Protein AF-A0A6D2LDD9-F1 (afdb_monomer)

Solvent-accessible surface area (backbone atoms only — not comparable to full-atom values): 12224 Å² total; per-residue (Å²): 115,65,72,62,52,54,52,50,53,52,53,51,50,56,52,51,52,54,51,51,55,50,50,56,50,50,53,52,51,51,52,50,51,52,52,51,50,53,50,51,54,50,52,53,52,51,53,54,54,49,54,52,50,51,52,52,55,51,51,53,55,49,50,59,50,48,53,53,50,52,52,51,49,54,53,50,53,56,51,52,57,58,50,63,74,59,73,76,78,76,77,75,77,76,81,71,96,65,98,80,73,78,82,84,78,79,73,84,64,68,61,64,58,51,55,48,54,54,53,55,49,60,51,53,55,50,58,56,54,58,68,62,65,75,73,70,76,77,80,77,76,67,88,79,67,68,82,78,80,77,90,75,81,80,76,91,76,72,93,87,69,80,78,79,78,77,76,80,78,72,83,79,80,75,79,81,79,77,81,78,82,81,81,82,78,83,83,76,131

Foldseek 3Di:
DVVVVVVVVVVVVVVVVVVVVVVVVVVVVVVVVVVVVVVVVVVVVVVVVVVVVVVVVVVVVVVVVVVVVVVVVVVVVVVVVVVVVVPDPDPPPPDDPDPDDDDDDDDPDCVVVVVVVVVVVVVVVVVVVVVVVVPPPPPPDDPPPDPPPDPDDDDDDDPPDDDPDDPPDDPDPDPPDDDDDDDDDPPDD

Sequence (189 aa):
MERRIDFIHESLGNKSEVLFKQVIKLDEDIKKLREDHDRSLTLVKLDVASKYQELLNKSMRIEDTSYGNSKHLGSIYNRLQALEGSSHANYKRERSPTPNHPPFIAMPSQEEALLKSMKDNEEEEREYEEQLNDEDEEQSIDINASPKQSMDTPSPRDPRFSPRSQASTLPRLEAMQRPSPPTEEEDTW

Secondary structure (DSSP, 8-state):
-HHHHHHHHHHHHHHHHHHHHHHHHHHHHHHHHHHHHHHHHHHHHHHHHHHHHHHHHHHHHHHHHHHHHHHHHHHHHHH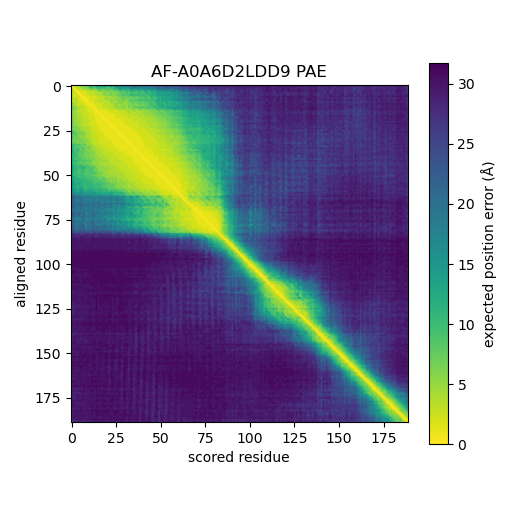HHHHHTTTT----------S-PPP--PPPPTHHHHHHHHHHHHHHHHHHHHHHSSS-------TT--------PPP---TT-----------------PPPPPPP-----

pLDDT: mean 72.32, std 20.04, range [38.97, 98.75]

Radius of gyration: 41.2 Å; Cα contacts (8 Å, |Δi|>4): 0; chains: 1; bounding box: 95×71×117 Å

Structure (mmCIF, N/CA/C/O backbone):
data_AF-A0A6D2LDD9-F1
#
_entry.id   AF-A0A6D2LDD9-F1
#
loop_
_atom_site.group_PDB
_atom_site.id
_atom_site.type_symbol
_atom_site.label_atom_id
_atom_site.label_alt_id
_atom_site.label_comp_id
_atom_site.label_asym_id
_atom_site.label_entity_id
_atom_site.label_seq_id
_atom_site.pdbx_PDB_ins_code
_atom_site.Cartn_x
_atom_site.Cartn_y
_atom_site.Cartn_z
_atom_site.occupancy
_atom_site.B_iso_or_equiv
_atom_site.auth_seq_id
_atom_site.auth_comp_id
_atom_site.auth_asym_id
_atom_site.auth_atom_id
_atom_site.pdbx_PDB_model_num
ATOM 1 N N . MET A 1 1 ? -28.374 -12.239 57.317 1.00 68.12 1 MET A N 1
ATOM 2 C CA . MET A 1 1 ? -28.396 -13.023 56.063 1.00 68.12 1 MET A CA 1
ATOM 3 C C . MET A 1 1 ? -28.488 -12.086 54.863 1.00 68.12 1 MET A C 1
ATOM 5 O O . MET A 1 1 ? -27.661 -12.213 53.975 1.00 68.12 1 MET A O 1
ATOM 9 N N . GLU A 1 2 ? -29.366 -11.080 54.921 1.00 74.38 2 GLU A N 1
ATOM 10 C CA . GLU A 1 2 ? -29.538 -10.009 53.916 1.00 74.38 2 GLU A CA 1
ATOM 11 C C . GLU A 1 2 ? -28.230 -9.325 53.482 1.00 74.38 2 GLU A C 1
ATOM 13 O O . GLU A 1 2 ? -27.893 -9.380 52.309 1.00 74.38 2 GLU A O 1
ATOM 18 N N . ARG A 1 3 ? -27.382 -8.855 54.411 1.00 84.50 3 ARG A N 1
ATOM 19 C CA . ARG A 1 3 ? -26.103 -8.192 54.050 1.00 84.50 3 ARG A CA 1
ATOM 20 C C . ARG A 1 3 ? -25.143 -9.031 53.192 1.00 84.50 3 ARG A C 1
ATOM 22 O O . ARG A 1 3 ? -24.298 -8.481 52.497 1.00 84.50 3 ARG A O 1
ATOM 29 N N . ARG A 1 4 ? -25.213 -10.370 53.275 1.00 88.06 4 ARG A N 1
ATOM 30 C CA . ARG A 1 4 ? -24.398 -11.254 52.416 1.00 88.06 4 ARG A CA 1
ATOM 31 C C . ARG A 1 4 ? -24.966 -11.325 51.001 1.00 88.06 4 ARG A C 1
ATOM 33 O O . ARG A 1 4 ? -24.193 -11.500 50.071 1.00 88.06 4 ARG A O 1
ATOM 40 N N . ILE A 1 5 ? -26.283 -11.212 50.855 1.00 85.94 5 ILE A N 1
ATOM 41 C CA . ILE A 1 5 ? -26.977 -11.219 49.566 1.00 85.94 5 ILE A CA 1
ATOM 42 C C . ILE A 1 5 ? -26.684 -9.903 48.836 1.00 85.94 5 ILE A C 1
ATOM 44 O O . ILE A 1 5 ? -26.230 -9.946 47.695 1.00 85.94 5 ILE A O 1
ATOM 48 N N . ASP A 1 6 ? -26.793 -8.764 49.524 1.00 87.25 6 ASP A N 1
ATOM 49 C CA . ASP A 1 6 ? -26.493 -7.440 48.956 1.00 87.25 6 ASP A CA 1
ATOM 50 C C . ASP A 1 6 ? -25.054 -7.355 48.419 1.00 87.25 6 ASP A C 1
ATOM 52 O O . ASP A 1 6 ? -24.831 -6.969 47.272 1.00 87.25 6 ASP A O 1
ATOM 56 N N . PHE A 1 7 ? -24.079 -7.831 49.203 1.00 89.25 7 PHE A N 1
ATOM 57 C CA . PHE A 1 7 ? -22.670 -7.881 48.796 1.00 89.25 7 PHE A CA 1
ATOM 58 C C . PHE A 1 7 ? -22.433 -8.741 47.542 1.00 89.25 7 PHE A C 1
ATOM 60 O O . PHE A 1 7 ? -21.605 -8.406 46.694 1.00 89.25 7 PHE A O 1
ATOM 67 N N . ILE A 1 8 ? -23.145 -9.864 47.408 1.00 89.94 8 ILE A N 1
ATOM 68 C CA . ILE A 1 8 ? -23.021 -10.744 46.239 1.00 89.94 8 ILE A CA 1
ATOM 69 C C . ILE A 1 8 ? -23.596 -10.063 44.995 1.00 89.94 8 ILE A C 1
ATOM 71 O O . ILE A 1 8 ? -22.953 -10.099 43.945 1.00 89.94 8 ILE A O 1
ATOM 75 N N . HIS A 1 9 ? -24.762 -9.423 45.1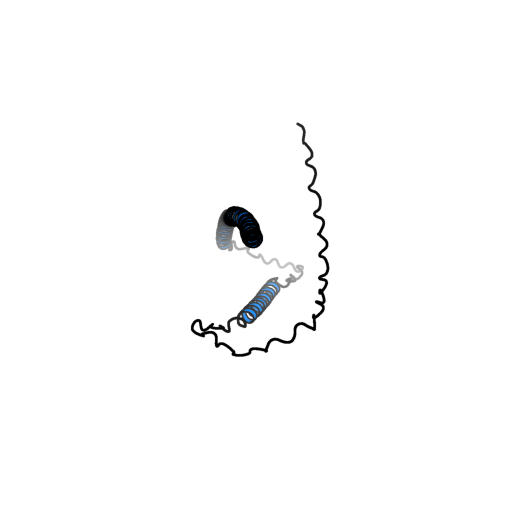04 1.00 86.81 9 HIS A N 1
ATOM 76 C CA . HIS A 1 9 ? -25.373 -8.701 43.987 1.00 86.81 9 HIS A CA 1
ATOM 77 C C . HIS A 1 9 ? -24.504 -7.536 43.513 1.00 86.81 9 HIS A C 1
ATOM 79 O O . HIS A 1 9 ? -24.265 -7.410 42.314 1.00 86.81 9 HIS A O 1
ATOM 85 N N . GLU A 1 10 ? -23.970 -6.741 44.439 1.00 90.31 10 GLU A N 1
ATOM 86 C CA . GLU A 1 10 ? -23.062 -5.639 44.116 1.00 90.31 10 GLU A CA 1
ATOM 87 C C . GLU A 1 10 ? -21.762 -6.146 43.473 1.00 90.31 10 GLU A C 1
ATOM 89 O O . GLU A 1 10 ? -21.340 -5.651 42.428 1.00 90.31 10 GLU A O 1
ATOM 94 N N . SER A 1 11 ? -21.147 -7.195 44.034 1.00 91.38 11 SER A N 1
ATOM 95 C CA . SER A 1 11 ? -19.921 -7.782 43.478 1.00 91.38 11 SER A CA 1
ATOM 96 C C . SER A 1 11 ? -20.125 -8.347 42.068 1.00 91.38 11 SER A C 1
ATOM 98 O O . SER A 1 11 ? -19.261 -8.177 41.204 1.00 91.38 11 SER A O 1
ATOM 100 N N . LEU A 1 12 ? -21.257 -9.013 41.819 1.00 91.94 12 LEU A N 1
ATOM 101 C CA . LEU A 1 12 ? -21.618 -9.515 40.492 1.00 91.94 12 LEU A CA 1
ATOM 102 C C . LEU A 1 12 ? -21.880 -8.369 39.511 1.00 91.94 12 LEU A C 1
ATOM 104 O O . LEU A 1 12 ? -21.369 -8.419 38.393 1.00 91.94 12 LEU A O 1
ATOM 108 N N . GLY A 1 13 ? -22.596 -7.326 39.942 1.00 91.69 13 GLY A N 1
ATOM 109 C CA . GLY A 1 13 ? -22.821 -6.111 39.159 1.00 91.69 13 GLY A CA 1
ATOM 110 C C . GLY A 1 13 ? -21.506 -5.470 38.717 1.00 91.69 13 GLY A C 1
ATOM 111 O O . GLY A 1 13 ? -21.267 -5.316 37.520 1.00 91.69 13 GLY A O 1
ATOM 112 N N . ASN A 1 14 ? -20.591 -5.233 39.656 1.00 93.62 14 ASN A N 1
ATOM 113 C CA . ASN A 1 14 ? -19.289 -4.623 39.376 1.00 93.62 14 ASN A CA 1
ATOM 114 C C . ASN A 1 14 ? -18.449 -5.451 38.390 1.00 93.62 14 ASN A C 1
ATOM 116 O O . ASN A 1 14 ? -17.854 -4.907 37.459 1.00 93.62 14 ASN A O 1
ATOM 120 N N . LYS A 1 15 ? -18.419 -6.782 38.544 1.00 94.94 15 LYS A N 1
ATOM 121 C CA . LYS A 1 15 ? -17.725 -7.671 37.594 1.00 94.94 15 LYS A CA 1
ATOM 122 C C . LYS A 1 15 ? -18.371 -7.638 36.210 1.00 94.94 15 LYS A C 1
ATOM 124 O O . LYS A 1 15 ? -17.654 -7.606 35.213 1.00 94.94 15 LYS A O 1
ATOM 129 N N . SER A 1 16 ? -19.702 -7.631 36.147 1.00 95.25 16 SER A N 1
ATOM 130 C CA . SER A 1 16 ? -20.434 -7.572 34.879 1.00 95.25 16 SER A CA 1
ATOM 131 C C . SER A 1 16 ? -20.172 -6.266 34.123 1.00 95.25 16 SER A C 1
ATOM 133 O O . SER A 1 16 ? -19.974 -6.299 32.911 1.00 95.25 16 SER A O 1
ATOM 135 N N . GLU A 1 17 ? -20.051 -5.138 34.827 1.00 96.00 17 GLU A N 1
ATOM 136 C CA . GLU A 1 17 ? -19.742 -3.845 34.214 1.00 96.00 17 GLU A CA 1
ATOM 137 C C . GLU A 1 17 ? -18.316 -3.796 33.646 1.00 96.00 17 GLU A C 1
ATOM 139 O O . GLU A 1 17 ? -18.102 -3.295 32.540 1.00 96.00 17 GLU A O 1
ATOM 144 N N . VAL A 1 18 ? -17.337 -4.355 34.367 1.00 97.56 18 VAL A N 1
ATOM 145 C CA . VAL A 1 18 ? -15.953 -4.465 33.877 1.00 97.56 18 VAL A CA 1
ATOM 146 C C . VAL A 1 18 ? -15.894 -5.307 32.603 1.00 97.56 18 VAL A C 1
ATOM 148 O O . VAL A 1 18 ? -15.282 -4.886 31.622 1.00 97.56 18 VAL A O 1
ATOM 151 N N . LEU A 1 19 ? -16.567 -6.463 32.593 1.00 97.44 19 LEU A N 1
ATOM 152 C CA . LEU A 1 19 ? -16.628 -7.326 31.413 1.00 97.44 19 LEU A CA 1
ATOM 153 C C . LEU A 1 19 ? -17.304 -6.620 30.235 1.00 97.44 19 LEU A C 1
ATOM 155 O O . LEU A 1 19 ? -16.794 -6.680 29.121 1.00 97.44 19 LEU A O 1
ATOM 159 N N . PHE A 1 20 ? -18.402 -5.902 30.474 1.00 97.81 20 PHE A N 1
ATOM 160 C CA . PHE A 1 20 ? -19.113 -5.177 29.424 1.00 97.81 20 PHE A CA 1
ATOM 161 C C . PHE A 1 20 ? -18.240 -4.097 28.770 1.00 97.81 20 PHE A C 1
ATOM 163 O O . PHE A 1 20 ? -18.149 -4.028 27.545 1.00 97.81 20 PHE A O 1
ATOM 170 N N . LYS A 1 21 ? -17.516 -3.307 29.573 1.00 97.81 21 LYS A N 1
ATOM 171 C CA . LYS A 1 21 ? -16.553 -2.315 29.062 1.00 97.81 21 LYS A CA 1
ATOM 172 C C . LYS A 1 21 ? -15.435 -2.968 28.254 1.00 97.81 21 LYS A C 1
ATOM 174 O O . LYS A 1 21 ? -15.021 -2.432 27.229 1.00 97.81 21 LYS A O 1
ATOM 179 N N . GLN A 1 22 ? -14.952 -4.123 28.704 1.00 98.38 22 GLN A N 1
ATOM 180 C CA . GLN A 1 22 ? -13.906 -4.851 27.997 1.00 98.38 22 GLN A CA 1
ATOM 181 C C . GLN A 1 22 ? -14.392 -5.400 26.652 1.00 98.38 22 GLN A C 1
ATOM 183 O O . GLN A 1 22 ? -13.652 -5.320 25.677 1.00 98.38 22 GLN A O 1
ATOM 188 N N . VAL A 1 23 ? -15.633 -5.886 26.575 1.00 98.50 23 VAL A N 1
ATOM 189 C CA . VAL A 1 23 ? -16.251 -6.335 25.317 1.00 98.50 23 VAL A CA 1
ATOM 190 C C . VAL A 1 23 ? -16.385 -5.179 24.327 1.00 98.50 23 VAL A C 1
ATOM 192 O O . VAL A 1 23 ? -15.949 -5.321 23.191 1.00 98.50 23 VAL A O 1
ATOM 195 N N . ILE A 1 24 ? -16.886 -4.016 24.761 1.00 98.44 24 ILE A N 1
ATOM 196 C CA . ILE A 1 24 ? -16.997 -2.833 23.886 1.00 98.44 24 ILE A CA 1
ATOM 197 C C . ILE A 1 24 ? -15.632 -2.447 23.312 1.00 98.44 24 ILE A C 1
ATOM 199 O O . ILE A 1 24 ? -15.501 -2.207 22.113 1.00 98.44 24 ILE A O 1
ATOM 203 N N . LYS A 1 25 ? -14.600 -2.423 24.160 1.00 98.50 25 LYS A N 1
ATOM 204 C CA . LYS A 1 25 ? -13.246 -2.095 23.718 1.00 98.50 25 LYS A CA 1
ATOM 205 C C . LYS A 1 25 ? -12.719 -3.104 22.694 1.00 98.50 25 LYS A C 1
ATOM 207 O O . LYS A 1 25 ? -12.117 -2.704 21.705 1.00 98.50 25 LYS A O 1
ATOM 212 N N . LEU A 1 26 ? -12.939 -4.400 22.922 1.00 98.69 26 LEU A N 1
ATOM 213 C CA . LEU A 1 26 ? -12.521 -5.439 21.979 1.00 98.69 26 LEU A CA 1
ATOM 214 C C . LEU A 1 26 ? -13.216 -5.285 20.623 1.00 98.69 26 LEU A C 1
ATOM 216 O O . LEU A 1 26 ? -12.563 -5.441 19.595 1.00 98.69 26 LEU A O 1
ATOM 220 N N . ASP A 1 27 ? -14.499 -4.930 20.608 1.00 98.62 27 ASP A N 1
ATOM 221 C CA . ASP A 1 27 ? -15.231 -4.672 19.366 1.00 98.62 27 ASP A CA 1
ATOM 222 C C . ASP A 1 27 ? -14.648 -3.475 18.597 1.00 98.62 27 ASP A C 1
ATOM 224 O O . ASP A 1 27 ? -14.454 -3.551 17.379 1.00 98.62 27 ASP A O 1
ATOM 228 N N . GLU A 1 28 ? -14.309 -2.386 19.293 1.00 98.62 28 GLU A N 1
ATOM 229 C CA . GLU A 1 28 ? -13.633 -1.226 18.696 1.00 98.62 28 GLU A CA 1
ATOM 230 C C . GLU A 1 28 ? -12.242 -1.581 18.154 1.00 98.62 28 GLU A C 1
ATOM 232 O O . GLU A 1 28 ? -11.908 -1.212 17.023 1.00 98.62 28 GLU A O 1
ATOM 237 N N . ASP A 1 29 ? -11.453 -2.339 18.917 1.00 98.62 29 ASP A N 1
ATOM 238 C CA . ASP A 1 29 ? -10.116 -2.780 18.517 1.00 98.62 29 ASP A CA 1
ATOM 239 C C . ASP A 1 29 ? -10.182 -3.696 17.278 1.00 98.62 29 ASP A C 1
ATOM 241 O O . ASP A 1 29 ? -9.415 -3.514 16.329 1.00 98.62 29 ASP A O 1
ATOM 245 N N . ILE A 1 30 ? -11.143 -4.628 17.222 1.00 98.75 30 ILE A N 1
ATOM 246 C CA . ILE A 1 30 ? -11.377 -5.501 16.058 1.00 98.75 30 ILE A CA 1
ATOM 247 C C . ILE A 1 30 ? -11.778 -4.677 14.835 1.00 98.75 30 ILE A C 1
ATOM 249 O O . ILE A 1 30 ? -11.278 -4.921 13.732 1.00 98.75 30 ILE A O 1
ATOM 253 N N . LYS A 1 31 ? -12.675 -3.702 15.008 1.00 98.62 31 LYS A N 1
ATOM 254 C CA . LYS A 1 31 ? -13.095 -2.820 13.917 1.00 98.62 31 LYS A CA 1
ATOM 255 C C . LYS A 1 31 ? -11.902 -2.047 13.358 1.00 98.62 31 LYS A C 1
ATOM 257 O O . LYS A 1 31 ? -11.694 -2.037 12.145 1.00 98.62 31 LYS A O 1
ATOM 262 N N . LYS A 1 32 ? -11.083 -1.463 14.234 1.00 98.62 32 LYS A N 1
ATOM 263 C CA . LYS A 1 32 ? -9.889 -0.713 13.839 1.00 98.62 32 LYS A CA 1
ATOM 264 C C . LYS A 1 32 ? -8.866 -1.595 13.126 1.00 98.62 32 LYS A C 1
ATOM 266 O O . LYS A 1 32 ? -8.311 -1.168 12.120 1.00 98.62 32 LYS A O 1
ATOM 271 N N . LEU A 1 33 ? -8.645 -2.818 13.609 1.00 98.69 33 LEU A N 1
ATOM 272 C CA . LEU A 1 33 ? -7.715 -3.764 12.989 1.00 98.69 33 LEU A CA 1
ATOM 273 C C . LEU A 1 33 ? -8.140 -4.132 11.562 1.00 98.69 33 LEU A C 1
ATOM 275 O O . LEU A 1 33 ? -7.299 -4.205 10.670 1.00 98.69 33 LEU A O 1
ATOM 279 N N . ARG A 1 34 ? -9.444 -4.328 11.330 1.00 98.56 34 ARG A N 1
ATOM 280 C CA . ARG A 1 34 ? -9.982 -4.589 9.985 1.00 98.56 34 ARG A CA 1
ATOM 281 C C . ARG A 1 34 ? -9.747 -3.410 9.049 1.00 98.56 34 ARG A C 1
ATOM 283 O O . ARG A 1 34 ? -9.236 -3.600 7.953 1.00 98.56 34 ARG A O 1
ATOM 290 N N . GLU A 1 35 ? -10.065 -2.197 9.498 1.00 98.38 35 GLU A N 1
ATOM 291 C CA . GLU A 1 35 ? -9.831 -0.992 8.698 1.00 98.38 35 GLU A CA 1
ATOM 292 C C . GLU A 1 35 ? -8.345 -0.784 8.380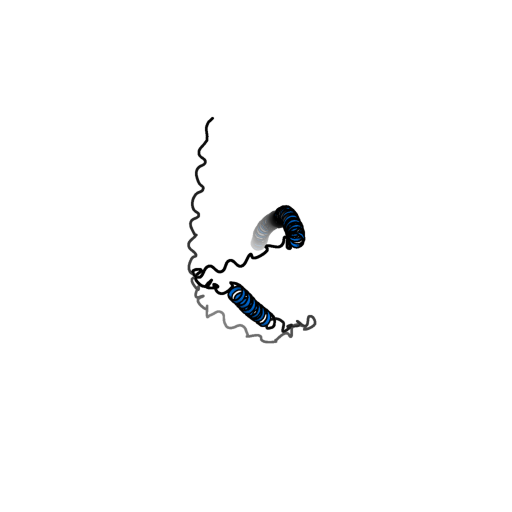 1.00 98.38 35 GLU A C 1
ATOM 294 O O . GLU A 1 35 ? -8.001 -0.398 7.265 1.00 98.38 35 GLU A O 1
ATOM 299 N N . ASP A 1 36 ? -7.460 -1.024 9.348 1.00 98.56 36 ASP A N 1
ATOM 300 C CA . ASP A 1 36 ? -6.016 -0.897 9.154 1.00 98.56 36 ASP A CA 1
ATOM 301 C C . ASP A 1 36 ? -5.484 -1.932 8.157 1.00 98.56 36 ASP A C 1
ATOM 303 O O . ASP A 1 36 ? -4.739 -1.588 7.240 1.00 98.56 36 ASP A O 1
ATOM 307 N N . HIS A 1 37 ? -5.946 -3.179 8.263 1.00 98.38 37 HIS A N 1
ATOM 308 C CA . HIS A 1 37 ? -5.628 -4.230 7.303 1.00 98.38 37 HIS A CA 1
ATOM 309 C C . HIS A 1 37 ? -6.080 -3.867 5.881 1.00 98.38 37 HIS A C 1
ATOM 311 O O . HIS A 1 37 ? -5.296 -3.988 4.940 1.00 98.38 37 HIS A O 1
ATOM 317 N N . ASP A 1 38 ? -7.304 -3.363 5.712 1.00 98.12 38 ASP A N 1
ATOM 318 C CA . ASP A 1 38 ? -7.829 -2.987 4.396 1.00 98.12 38 ASP A CA 1
ATOM 319 C C . ASP A 1 38 ? -7.073 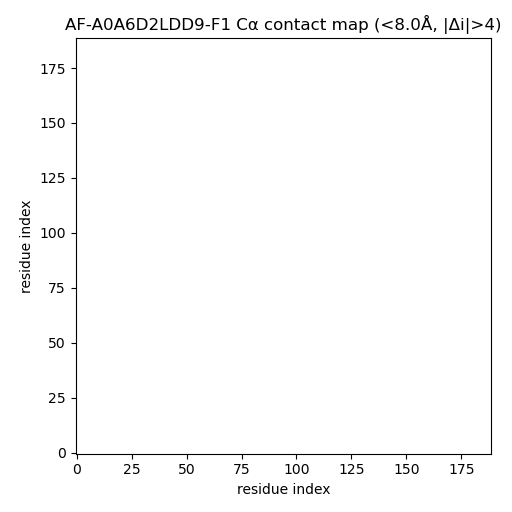-1.788 3.793 1.00 98.12 38 ASP A C 1
ATOM 321 O O . ASP A 1 38 ? -6.771 -1.768 2.591 1.00 98.12 38 ASP A O 1
ATOM 325 N N . ARG A 1 39 ? -6.699 -0.804 4.624 1.00 98.31 39 ARG A N 1
ATOM 326 C CA . ARG A 1 39 ? -5.838 0.323 4.219 1.00 98.31 39 ARG A CA 1
ATOM 327 C C . ARG A 1 39 ? -4.453 -0.162 3.801 1.00 98.31 39 ARG A C 1
ATOM 329 O O . ARG A 1 39 ? -3.985 0.200 2.723 1.00 98.31 39 ARG A O 1
ATOM 336 N N . SER A 1 40 ? -3.824 -1.000 4.622 1.00 98.25 40 SER A N 1
ATOM 337 C CA . SER A 1 40 ? -2.504 -1.575 4.356 1.00 98.25 40 SER A CA 1
ATOM 338 C C . SER A 1 40 ? -2.498 -2.370 3.048 1.00 98.25 40 SER A C 1
ATOM 340 O O . SER A 1 40 ? -1.674 -2.123 2.167 1.00 98.25 40 SER A O 1
ATOM 342 N N . LEU A 1 41 ? -3.494 -3.238 2.846 1.00 98.06 41 LEU A N 1
ATOM 343 C CA . LEU A 1 41 ? -3.642 -4.014 1.617 1.00 98.06 41 LEU A CA 1
ATOM 344 C C . LEU A 1 41 ? -3.811 -3.120 0.380 1.00 98.06 41 LEU A C 1
ATOM 346 O O . LEU A 1 41 ? -3.274 -3.424 -0.685 1.00 98.06 41 LEU A O 1
ATOM 350 N N . THR A 1 42 ? -4.544 -2.014 0.508 1.00 98.25 42 THR A N 1
ATOM 351 C CA . THR A 1 42 ? -4.719 -1.044 -0.582 1.00 98.25 42 THR A CA 1
ATOM 352 C C . THR A 1 42 ? -3.399 -0.367 -0.947 1.00 98.25 42 THR A C 1
ATOM 354 O O . THR A 1 42 ? -3.070 -0.278 -2.129 1.00 98.25 42 THR A O 1
ATOM 357 N N . LEU A 1 43 ? -2.612 0.053 0.046 1.00 98.12 43 LEU A N 1
ATOM 358 C CA . LEU A 1 43 ? -1.299 0.664 -0.182 1.00 98.12 43 LEU A CA 1
ATOM 359 C C . LEU A 1 43 ? -0.336 -0.298 -0.881 1.00 98.12 43 LEU A C 1
ATOM 361 O O . LEU A 1 43 ? 0.308 0.089 -1.852 1.00 98.12 43 LEU A O 1
ATOM 365 N N . VAL A 1 44 ? -0.289 -1.562 -0.448 1.00 98.50 44 VAL A N 1
ATOM 366 C CA . VAL A 1 44 ? 0.545 -2.588 -1.092 1.00 98.50 44 VAL A CA 1
ATOM 367 C C . VAL A 1 44 ? 0.139 -2.784 -2.552 1.00 98.50 44 VAL A C 1
ATOM 369 O O . VAL A 1 44 ? 0.996 -2.807 -3.431 1.00 98.50 44 VAL A O 1
ATOM 372 N N . LYS A 1 45 ? -1.164 -2.871 -2.846 1.00 98.19 45 LYS A N 1
ATOM 373 C CA . LYS A 1 45 ? -1.647 -2.994 -4.230 1.00 98.19 45 LYS A CA 1
ATOM 374 C C . LYS A 1 45 ? -1.221 -1.810 -5.100 1.00 98.19 45 LYS A C 1
ATOM 376 O O . LYS A 1 45 ? -0.827 -2.021 -6.244 1.00 98.19 45 LYS A O 1
ATOM 381 N N . LEU A 1 46 ? -1.288 -0.589 -4.568 1.00 98.38 46 LEU A N 1
ATOM 382 C CA . LEU A 1 46 ? -0.865 0.618 -5.282 1.00 98.38 46 LEU A CA 1
ATOM 383 C C . LEU A 1 46 ? 0.648 0.650 -5.527 1.00 98.38 46 LEU A C 1
ATOM 385 O O . LEU A 1 46 ? 1.061 0.995 -6.633 1.00 98.38 46 LEU A O 1
ATOM 389 N N . ASP A 1 47 ? 1.467 0.259 -4.54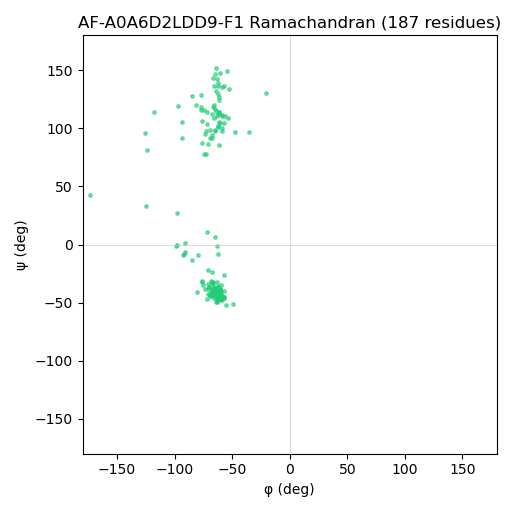7 1.00 98.31 47 ASP A N 1
ATOM 390 C CA . ASP A 1 47 ? 2.926 0.166 -4.711 1.00 98.31 47 ASP A CA 1
ATOM 391 C C . ASP A 1 47 ? 3.300 -0.848 -5.801 1.00 98.31 47 ASP A C 1
ATOM 393 O O . ASP A 1 47 ? 4.054 -0.530 -6.722 1.00 98.31 47 ASP A O 1
ATOM 397 N N . VAL A 1 48 ? 2.699 -2.043 -5.764 1.00 98.50 48 VAL A N 1
ATOM 398 C CA . VAL A 1 48 ? 2.936 -3.077 -6.783 1.00 98.50 48 VAL A CA 1
ATOM 399 C C . VAL A 1 48 ? 2.499 -2.603 -8.170 1.00 98.50 48 VAL A C 1
ATOM 401 O O . VAL A 1 48 ? 3.256 -2.747 -9.130 1.00 98.50 48 VAL A O 1
ATOM 404 N N . ALA A 1 49 ? 1.310 -2.003 -8.289 1.00 98.44 49 ALA A N 1
ATOM 405 C CA . ALA A 1 49 ? 0.830 -1.458 -9.558 1.00 98.44 49 ALA A CA 1
ATOM 406 C C . ALA A 1 49 ? 1.758 -0.356 -10.097 1.00 98.44 49 ALA A C 1
ATOM 408 O O . ALA A 1 49 ? 2.049 -0.325 -11.292 1.00 98.44 49 ALA A O 1
ATOM 409 N N . SER A 1 50 ? 2.271 0.507 -9.216 1.00 98.19 50 SER A N 1
ATOM 410 C CA . SER A 1 50 ? 3.188 1.588 -9.592 1.00 98.19 50 SER A CA 1
ATOM 411 C C . SER A 1 50 ? 4.519 1.042 -10.105 1.00 98.19 50 SER A C 1
ATOM 413 O O . SER A 1 50 ? 4.969 1.451 -11.173 1.00 98.19 50 SER A O 1
ATOM 415 N N . LYS A 1 51 ? 5.108 0.060 -9.410 1.00 98.44 51 LYS A N 1
ATOM 416 C CA . LYS A 1 51 ? 6.344 -0.612 -9.849 1.00 98.44 51 LYS A CA 1
ATOM 417 C C . LYS A 1 51 ? 6.174 -1.308 -11.195 1.00 98.44 51 LYS A C 1
ATOM 419 O O . LYS A 1 51 ? 7.045 -1.206 -12.056 1.00 98.44 51 LYS A O 1
ATOM 424 N N . TYR A 1 52 ? 5.048 -1.990 -11.402 1.00 98.44 52 TYR A N 1
ATOM 425 C CA . TYR A 1 52 ? 4.756 -2.625 -12.686 1.00 98.44 52 TYR A CA 1
ATOM 426 C C . TYR A 1 52 ? 4.663 -1.592 -13.817 1.00 98.44 52 TYR A C 1
ATOM 428 O O . TYR A 1 52 ? 5.263 -1.774 -14.876 1.00 98.44 52 TYR A O 1
ATOM 436 N N . GLN A 1 53 ? 3.971 -0.475 -13.578 1.00 98.19 53 GLN A N 1
ATOM 437 C CA . GLN A 1 53 ? 3.860 0.604 -14.557 1.00 98.19 53 GLN A CA 1
ATOM 438 C C . GLN A 1 53 ? 5.216 1.259 -14.859 1.00 98.19 53 GLN A C 1
ATOM 440 O O . GLN A 1 53 ? 5.506 1.563 -16.015 1.00 98.19 53 GLN A O 1
ATOM 445 N N . GLU A 1 54 ? 6.062 1.466 -13.849 1.00 97.75 54 GLU A N 1
ATOM 446 C CA . GLU A 1 54 ? 7.416 1.997 -14.030 1.00 97.75 54 GLU A CA 1
ATOM 447 C C . GLU A 1 54 ? 8.264 1.082 -14.923 1.00 97.75 54 GLU A C 1
ATOM 449 O O . GLU A 1 54 ? 8.897 1.555 -15.871 1.00 97.75 54 GLU A O 1
ATOM 454 N N . LEU A 1 55 ? 8.229 -0.231 -14.672 1.00 97.50 55 LEU A N 1
ATOM 455 C CA . LEU A 1 55 ? 8.923 -1.224 -15.493 1.00 97.50 55 LEU A CA 1
ATOM 456 C C . LEU A 1 55 ? 8.410 -1.234 -16.932 1.00 97.50 55 LEU A C 1
ATOM 458 O O . LEU A 1 55 ? 9.216 -1.246 -17.863 1.00 97.50 55 LEU A O 1
ATOM 462 N N . LEU A 1 56 ? 7.091 -1.171 -17.122 1.00 97.00 56 LEU A N 1
ATOM 463 C CA . LEU A 1 56 ? 6.486 -1.097 -18.449 1.00 97.00 56 LEU A CA 1
ATOM 464 C C . LEU A 1 56 ? 6.958 0.153 -19.204 1.00 97.00 56 LEU A C 1
ATOM 466 O O . LEU A 1 56 ? 7.408 0.065 -20.347 1.00 97.00 56 LEU A O 1
ATOM 470 N N . ASN A 1 57 ? 6.944 1.310 -18.540 1.00 96.88 57 ASN A N 1
ATOM 471 C CA . ASN A 1 57 ? 7.419 2.567 -19.113 1.00 96.88 57 ASN A CA 1
ATOM 472 C C . ASN A 1 57 ? 8.917 2.508 -19.456 1.00 96.88 57 ASN A C 1
ATOM 474 O O . ASN A 1 57 ? 9.335 2.998 -20.506 1.00 96.88 57 ASN A O 1
ATOM 478 N N . LYS A 1 58 ? 9.740 1.898 -18.594 1.00 96.69 58 LYS A N 1
ATOM 479 C CA . LYS A 1 58 ? 11.173 1.701 -18.847 1.00 96.69 58 LYS A CA 1
ATOM 480 C C . LYS A 1 58 ? 11.404 0.786 -20.049 1.00 96.69 58 LYS A C 1
ATOM 482 O O . LYS A 1 58 ? 12.235 1.112 -20.892 1.00 96.69 58 LYS A O 1
ATOM 487 N N . SER A 1 59 ? 10.656 -0.311 -20.151 1.00 95.44 59 SER A N 1
ATOM 488 C CA . SER A 1 59 ? 10.758 -1.246 -21.274 1.00 95.44 59 SER A CA 1
ATOM 489 C C . SER A 1 59 ? 10.419 -0.573 -22.600 1.00 95.44 59 SER A C 1
ATOM 491 O O . SER A 1 59 ? 11.170 -0.715 -23.558 1.00 95.44 59 SER A O 1
ATOM 493 N N . MET A 1 60 ? 9.348 0.222 -22.637 1.00 94.25 60 MET A N 1
ATOM 494 C CA . MET A 1 60 ? 8.949 0.970 -23.832 1.00 94.25 60 MET A CA 1
ATOM 495 C C . MET A 1 60 ? 10.048 1.942 -24.290 1.00 94.25 60 MET A C 1
ATOM 497 O O . MET A 1 60 ? 10.423 1.961 -25.458 1.00 94.25 60 MET A O 1
ATOM 501 N N . ARG A 1 61 ? 10.660 2.685 -23.355 1.00 92.12 61 ARG A N 1
ATOM 502 C CA . ARG A 1 61 ? 11.778 3.595 -23.672 1.00 92.12 61 ARG A CA 1
ATOM 503 C C . ARG A 1 61 ? 13.001 2.863 -24.234 1.00 92.12 61 ARG A C 1
ATOM 505 O O . ARG A 1 61 ? 13.701 3.402 -25.096 1.00 92.12 61 ARG A O 1
ATOM 512 N N . ILE A 1 62 ? 13.284 1.663 -23.727 1.00 90.12 62 ILE A N 1
ATOM 513 C CA . ILE A 1 62 ? 14.374 0.818 -24.229 1.00 90.12 62 ILE A CA 1
ATOM 514 C C . ILE A 1 62 ? 14.044 0.315 -25.634 1.00 90.12 62 ILE A C 1
ATOM 516 O O . ILE A 1 62 ? 14.916 0.364 -26.496 1.00 90.12 62 ILE A O 1
ATOM 520 N N . GLU A 1 63 ? 12.810 -0.123 -25.884 1.00 88.62 63 GLU A N 1
ATOM 521 C CA . GLU A 1 63 ? 12.367 -0.605 -27.195 1.00 88.62 63 GLU A CA 1
ATOM 522 C C . GLU A 1 63 ? 12.482 0.484 -28.272 1.00 88.62 63 GLU A C 1
ATOM 524 O O . GLU A 1 63 ? 13.106 0.246 -29.309 1.00 88.62 63 GLU A O 1
ATOM 529 N N . ASP A 1 64 ? 12.010 1.703 -27.991 1.00 88.19 64 ASP A N 1
ATOM 530 C CA . ASP A 1 64 ? 12.123 2.847 -28.907 1.00 88.19 64 ASP A CA 1
AT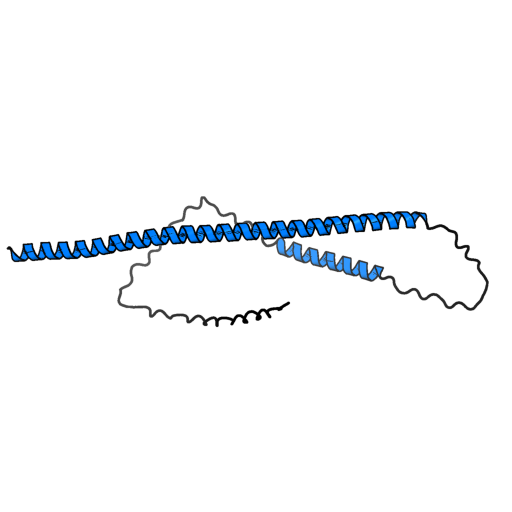OM 531 C C . ASP A 1 64 ? 13.588 3.162 -29.257 1.00 88.19 64 ASP A C 1
ATOM 533 O O . ASP A 1 64 ? 13.949 3.368 -30.423 1.00 88.19 64 ASP A O 1
ATOM 537 N N . THR A 1 65 ? 14.462 3.154 -28.246 1.00 88.69 65 THR A N 1
ATOM 538 C CA . THR A 1 65 ? 15.900 3.414 -28.423 1.00 88.69 65 THR A CA 1
ATOM 539 C C . THR A 1 65 ? 16.578 2.278 -29.193 1.00 88.69 65 THR A C 1
ATOM 541 O O . THR A 1 65 ? 17.353 2.520 -30.119 1.00 88.69 65 THR A O 1
ATOM 544 N N . SER A 1 66 ? 16.264 1.029 -28.843 1.00 91.06 66 SER A N 1
ATOM 545 C CA . SER A 1 66 ? 16.782 -0.182 -29.484 1.00 91.06 66 SER A CA 1
ATOM 546 C C . SER A 1 66 ? 16.419 -0.225 -30.967 1.00 91.06 66 SER A C 1
ATOM 548 O O . SER A 1 66 ? 17.279 -0.467 -31.816 1.00 91.06 66 SER A O 1
ATOM 550 N N . TYR A 1 67 ? 15.173 0.108 -31.308 1.00 85.44 67 TYR A N 1
ATOM 551 C CA . TYR A 1 67 ? 14.712 0.169 -32.689 1.00 85.44 67 TYR A CA 1
ATOM 552 C C . TYR A 1 67 ? 15.451 1.243 -33.503 1.00 85.44 67 TYR A C 1
ATOM 554 O O . TYR A 1 67 ? 15.874 0.991 -34.637 1.00 85.44 67 TYR A O 1
ATOM 562 N N . GLY A 1 68 ? 15.673 2.427 -32.919 1.00 87.50 68 GLY A N 1
ATOM 563 C CA . GLY A 1 68 ? 16.494 3.477 -33.527 1.00 87.50 68 GLY A CA 1
ATOM 564 C C . GLY A 1 68 ? 17.941 3.032 -33.769 1.00 87.50 68 GLY A C 1
ATOM 565 O O . GLY A 1 68 ? 18.466 3.184 -34.877 1.00 87.50 68 GLY A O 1
ATOM 566 N N . ASN A 1 69 ? 18.559 2.409 -32.766 1.00 91.00 69 ASN A N 1
ATOM 567 C CA . ASN A 1 69 ? 19.926 1.893 -32.843 1.00 91.00 69 ASN A CA 1
ATOM 568 C C . ASN A 1 69 ? 20.061 0.782 -33.891 1.00 91.00 69 ASN A C 1
ATOM 570 O O . ASN A 1 69 ? 20.999 0.794 -34.688 1.00 91.00 69 ASN A O 1
ATOM 574 N N . SER A 1 70 ? 19.096 -0.137 -33.956 1.00 90.81 70 SER A N 1
ATOM 575 C CA . SER A 1 70 ? 19.063 -1.222 -34.941 1.00 90.81 70 SER A CA 1
ATOM 576 C C . SER A 1 70 ? 19.040 -0.688 -36.378 1.00 90.81 70 SER A C 1
ATOM 578 O O . SER A 1 70 ? 19.843 -1.106 -37.217 1.00 90.81 70 SER A O 1
ATOM 580 N N . LYS A 1 71 ? 18.201 0.319 -36.663 1.00 91.88 71 LYS A N 1
ATOM 581 C CA . LYS A 1 71 ? 18.184 0.990 -37.975 1.00 91.88 71 LYS A CA 1
ATOM 582 C C . LYS A 1 71 ? 19.512 1.660 -38.307 1.00 91.88 71 LYS A C 1
ATOM 584 O O . LYS A 1 71 ? 19.976 1.579 -39.447 1.00 91.88 71 LYS A O 1
ATOM 589 N N . HIS A 1 72 ? 20.112 2.339 -37.331 1.00 93.62 72 HIS A N 1
ATOM 590 C CA . HIS A 1 72 ? 21.400 2.998 -37.513 1.00 93.62 72 HIS A CA 1
ATOM 591 C C . HIS A 1 72 ? 22.503 1.989 -37.858 1.00 93.62 72 HIS A C 1
ATOM 593 O O . HIS A 1 72 ? 23.231 2.194 -38.832 1.00 93.62 72 HIS A O 1
ATOM 599 N N . LEU A 1 73 ? 22.564 0.869 -37.133 1.00 94.25 73 LEU A N 1
ATOM 600 C CA . LEU A 1 73 ? 23.495 -0.225 -37.405 1.00 94.25 73 LEU A CA 1
ATOM 601 C C . LEU A 1 73 ? 23.283 -0.818 -38.801 1.00 94.25 73 LEU A C 1
ATOM 603 O O . LEU A 1 73 ? 24.246 -0.934 -39.555 1.00 94.25 73 LEU A O 1
ATOM 607 N N . GLY A 1 74 ? 22.039 -1.099 -39.206 1.00 93.25 74 GLY A N 1
ATOM 608 C CA . GLY A 1 74 ? 21.742 -1.564 -40.567 1.00 93.25 74 GLY A CA 1
ATOM 609 C C . GLY A 1 74 ? 22.236 -0.594 -41.650 1.00 93.25 74 GLY A C 1
ATOM 610 O O . GLY A 1 74 ? 22.813 -1.008 -42.654 1.00 93.25 74 GLY A O 1
ATOM 611 N N . SER A 1 75 ? 22.096 0.715 -41.421 1.00 94.50 75 SER A N 1
ATOM 612 C CA . SER A 1 75 ? 22.634 1.749 -42.318 1.00 94.50 75 SER A CA 1
ATOM 613 C C . SER A 1 75 ? 24.169 1.770 -42.364 1.00 94.50 75 SER A C 1
ATOM 615 O O . SER A 1 75 ? 24.755 2.009 -43.423 1.00 94.50 75 SER A O 1
ATOM 617 N N . ILE A 1 76 ? 24.849 1.515 -41.241 1.00 94.31 76 ILE A N 1
ATOM 618 C CA . ILE A 1 76 ? 26.311 1.364 -41.209 1.00 94.31 76 ILE A CA 1
ATOM 619 C C . ILE A 1 76 ? 26.733 0.141 -42.029 1.00 94.31 76 ILE A C 1
ATOM 621 O O . ILE A 1 76 ? 27.574 0.291 -42.912 1.00 94.31 76 ILE A O 1
ATOM 625 N N . TYR A 1 77 ? 26.117 -1.025 -41.811 1.00 93.12 77 TYR A N 1
ATOM 626 C CA . TYR A 1 77 ? 26.434 -2.243 -42.567 1.00 93.12 77 TYR A CA 1
ATOM 627 C C . TYR A 1 77 ? 26.260 -2.053 -44.075 1.00 93.12 77 TYR A C 1
ATOM 629 O O . TYR A 1 77 ? 27.162 -2.377 -44.845 1.00 93.12 77 TYR A O 1
ATOM 637 N N . ASN A 1 78 ? 25.153 -1.437 -44.497 1.00 93.25 78 ASN A N 1
ATOM 638 C CA . ASN A 1 78 ? 24.914 -1.142 -45.910 1.00 93.25 78 ASN A CA 1
ATOM 639 C C . ASN A 1 78 ? 25.995 -0.221 -46.503 1.00 93.25 78 ASN A C 1
ATOM 641 O O . ASN A 1 78 ? 26.442 -0.428 -47.631 1.00 93.25 78 ASN A O 1
ATOM 645 N N . ARG A 1 79 ? 26.446 0.791 -45.747 1.00 93.12 79 ARG A N 1
ATOM 646 C CA . ARG A 1 79 ? 27.533 1.683 -46.184 1.00 93.12 79 ARG A CA 1
ATOM 647 C C . ARG A 1 79 ? 28.877 0.965 -46.266 1.00 93.12 79 ARG A C 1
ATOM 649 O O . ARG A 1 79 ? 29.602 1.188 -47.229 1.00 93.12 79 ARG A O 1
ATOM 656 N N . LEU A 1 80 ? 29.201 0.106 -45.300 1.00 92.25 80 LEU A N 1
ATOM 657 C CA . LEU A 1 80 ? 30.434 -0.686 -45.316 1.00 92.25 80 LEU A CA 1
ATOM 658 C C . LEU A 1 80 ? 30.475 -1.626 -46.526 1.00 92.25 80 LEU A C 1
ATOM 660 O O . LEU A 1 80 ? 31.465 -1.630 -47.252 1.00 92.25 80 LEU A O 1
ATOM 664 N N . GLN A 1 81 ? 29.374 -2.321 -46.817 1.00 86.94 81 GLN A N 1
ATOM 665 C CA . GLN A 1 81 ? 29.266 -3.193 -47.988 1.00 86.94 81 GLN A CA 1
ATOM 666 C C . GLN A 1 81 ? 29.445 -2.427 -49.313 1.00 86.94 81 GLN A C 1
ATOM 668 O O . GLN A 1 81 ? 30.104 -2.910 -50.234 1.00 86.94 81 GLN A O 1
ATOM 673 N N . ALA A 1 82 ? 28.910 -1.205 -49.414 1.00 87.31 82 ALA A N 1
ATOM 674 C CA . ALA A 1 82 ? 29.103 -0.357 -50.593 1.00 87.31 82 ALA A CA 1
ATOM 675 C C . ALA A 1 82 ? 30.566 0.102 -50.773 1.00 87.31 82 ALA A C 1
ATOM 677 O O . ALA A 1 82 ? 31.029 0.264 -51.903 1.00 87.31 82 ALA A O 1
ATOM 678 N N . LEU A 1 83 ? 31.304 0.298 -49.675 1.00 84.06 83 LEU A N 1
ATOM 679 C CA . LEU A 1 83 ? 32.728 0.653 -49.701 1.00 84.06 83 LEU A CA 1
ATOM 680 C C . LEU A 1 83 ? 33.627 -0.544 -50.035 1.00 84.06 83 LEU A C 1
ATOM 682 O O . LEU A 1 83 ? 34.649 -0.371 -50.699 1.00 84.06 83 LEU A O 1
ATOM 686 N N . GLU A 1 84 ? 33.234 -1.752 -49.638 1.00 74.75 84 GLU A N 1
ATOM 687 C CA . GLU A 1 84 ? 33.962 -2.994 -49.923 1.00 74.75 84 GLU A CA 1
ATOM 688 C C . GLU A 1 84 ? 34.040 -3.283 -51.435 1.00 74.75 84 GLU A C 1
ATOM 690 O O . GLU A 1 84 ? 35.067 -3.738 -51.935 1.00 74.75 84 GLU A O 1
ATOM 695 N N . GLY A 1 85 ? 33.015 -2.883 -52.198 1.00 61.88 85 GLY A N 1
ATOM 696 C CA . GLY A 1 85 ? 33.031 -2.891 -53.668 1.00 61.88 85 GLY A CA 1
ATOM 697 C C . GLY A 1 85 ? 33.764 -1.708 -54.325 1.00 61.88 85 GLY A C 1
ATOM 698 O O . GLY A 1 85 ? 33.972 -1.716 -55.537 1.00 61.88 85 GLY A O 1
ATOM 699 N N . SER A 1 86 ? 34.163 -0.687 -53.557 1.00 59.50 86 SER A N 1
ATOM 700 C CA . SER A 1 86 ? 34.833 0.524 -54.063 1.00 59.50 86 SER A CA 1
ATOM 701 C C . SER A 1 86 ? 36.364 0.431 -54.045 1.00 59.50 86 SER A C 1
ATOM 703 O O . SER A 1 86 ? 37.039 1.305 -54.601 1.00 59.50 86 SER A O 1
ATOM 705 N N . SER A 1 87 ? 36.946 -0.605 -53.439 1.00 58.12 87 SER A N 1
ATOM 706 C CA . SER A 1 87 ? 38.391 -0.826 -53.472 1.00 58.12 87 SER A CA 1
ATOM 707 C C . SER A 1 87 ? 38.741 -1.764 -54.618 1.00 58.12 87 SER A C 1
ATOM 709 O O . SER A 1 87 ? 38.691 -2.975 -54.462 1.00 58.12 87 SER A O 1
ATOM 711 N N . HIS A 1 88 ? 39.033 -1.182 -55.782 1.00 51.75 88 HIS A N 1
ATOM 712 C CA . HIS A 1 88 ? 40.176 -1.498 -56.660 1.00 51.75 88 HIS A CA 1
ATOM 713 C C . HIS A 1 88 ? 40.224 -0.476 -57.818 1.00 51.75 88 HIS A C 1
ATOM 715 O O . HIS A 1 88 ? 40.472 -0.802 -58.979 1.00 51.75 88 HIS A O 1
ATOM 721 N N . ALA A 1 89 ? 40.017 0.813 -57.525 1.00 51.53 89 ALA A N 1
ATOM 722 C CA . ALA A 1 89 ? 40.487 1.856 -58.428 1.00 51.53 89 ALA A CA 1
ATOM 723 C C . ALA A 1 89 ? 42.011 1.927 -58.273 1.00 51.53 89 ALA A C 1
ATOM 725 O O . ALA A 1 89 ? 42.530 2.522 -57.333 1.00 51.53 89 ALA A O 1
ATOM 726 N N . ASN A 1 90 ? 42.704 1.214 -59.162 1.00 50.28 90 ASN A N 1
ATOM 727 C CA . ASN A 1 90 ? 44.153 1.175 -59.323 1.00 50.28 90 ASN A CA 1
ATOM 728 C C . ASN A 1 90 ? 44.804 2.541 -59.042 1.00 50.28 90 ASN A C 1
ATOM 730 O O . ASN A 1 90 ? 44.928 3.365 -59.949 1.00 50.28 90 ASN A O 1
ATOM 734 N N . TYR A 1 91 ? 45.319 2.761 -57.831 1.00 46.16 91 TYR A N 1
ATOM 735 C CA . TYR A 1 91 ? 46.395 3.725 -57.667 1.00 46.16 91 TYR A CA 1
ATOM 736 C C . TYR A 1 91 ? 47.606 3.087 -58.347 1.00 46.16 91 TYR A C 1
ATOM 738 O O . TYR A 1 91 ? 48.338 2.275 -57.781 1.00 46.16 91 TYR A O 1
ATOM 746 N N . LYS A 1 92 ? 47.789 3.386 -59.635 1.00 42.44 92 LYS A N 1
ATOM 747 C CA . LYS A 1 92 ? 49.069 3.163 -60.295 1.00 42.44 92 LYS A CA 1
ATOM 748 C C . LYS A 1 92 ? 50.069 3.998 -59.506 1.00 42.44 92 LYS A C 1
ATOM 750 O O . LYS A 1 92 ? 50.146 5.211 -59.656 1.00 42.44 92 LYS A O 1
ATOM 755 N N . ARG A 1 93 ? 50.778 3.338 -58.590 1.00 51.75 93 ARG A N 1
ATOM 756 C CA . ARG A 1 93 ? 51.979 3.852 -57.945 1.00 51.75 93 ARG A CA 1
ATOM 757 C C . ARG A 1 93 ? 52.995 4.069 -59.060 1.00 51.75 93 ARG A C 1
ATOM 759 O O . ARG A 1 93 ? 53.778 3.175 -59.369 1.00 51.75 93 ARG A O 1
ATOM 766 N N . GLU A 1 94 ? 52.935 5.229 -59.698 1.00 48.09 94 GLU A N 1
ATOM 767 C CA . GLU A 1 94 ? 54.018 5.721 -60.533 1.00 48.09 94 GLU A CA 1
ATOM 768 C C . GLU A 1 94 ? 55.226 5.889 -59.608 1.00 48.09 94 GLU A C 1
ATOM 770 O O . GLU A 1 94 ? 55.295 6.797 -58.781 1.00 48.09 94 GLU A O 1
ATOM 775 N N . ARG A 1 95 ? 56.148 4.924 -59.666 1.00 43.78 95 ARG A N 1
ATOM 776 C CA . ARG A 1 95 ? 57.465 5.036 -59.040 1.00 43.78 95 ARG A CA 1
ATOM 777 C C . ARG A 1 95 ? 58.231 6.124 -59.788 1.00 43.78 95 ARG A C 1
ATOM 779 O O . ARG A 1 95 ? 58.890 5.830 -60.781 1.00 43.78 95 ARG A O 1
ATOM 786 N N . SER A 1 96 ? 58.186 7.357 -59.302 1.00 51.31 96 SER A N 1
ATOM 787 C CA . SER A 1 96 ? 59.238 8.321 -59.606 1.00 51.31 96 SER A CA 1
ATOM 788 C C . SER A 1 96 ? 60.466 7.996 -58.739 1.00 51.31 96 SER A C 1
ATOM 790 O O . SER A 1 96 ? 60.341 7.825 -57.521 1.00 51.31 96 SER A O 1
ATOM 792 N N . PRO A 1 97 ? 61.671 7.873 -59.322 1.00 50.78 97 PRO A N 1
ATOM 793 C CA . PRO A 1 97 ? 62.897 7.766 -58.550 1.00 50.78 97 PRO A CA 1
ATOM 794 C C . PRO A 1 97 ? 63.253 9.160 -58.023 1.00 50.78 97 PRO A C 1
ATOM 796 O O . PRO A 1 97 ? 63.984 9.908 -58.663 1.00 50.78 97 PRO A O 1
ATOM 799 N N . THR A 1 98 ? 62.710 9.525 -56.861 1.00 49.28 98 THR A N 1
ATOM 800 C CA . THR A 1 98 ? 63.079 10.767 -56.162 1.00 49.28 98 THR A CA 1
ATOM 801 C C . THR A 1 98 ? 63.680 10.402 -54.796 1.00 49.28 98 THR A C 1
ATOM 803 O O . THR A 1 98 ? 62.952 9.854 -53.970 1.00 49.28 98 THR A O 1
ATOM 806 N N . PRO A 1 99 ? 64.980 10.649 -54.525 1.00 51.94 99 PRO A N 1
ATOM 807 C CA . PRO A 1 99 ? 65.690 10.058 -53.376 1.00 51.94 99 PRO A CA 1
ATOM 808 C C . PRO A 1 99 ? 65.345 10.565 -51.962 1.00 51.94 99 PRO A C 1
ATOM 810 O O . PRO A 1 99 ? 66.070 10.226 -51.035 1.00 51.94 99 PRO A O 1
ATOM 813 N N . ASN A 1 100 ? 64.293 11.361 -51.747 1.00 50.16 100 ASN A N 1
ATOM 814 C CA . ASN A 1 100 ? 64.158 12.149 -50.508 1.00 50.16 100 ASN A CA 1
ATOM 815 C C . ASN A 1 100 ? 62.850 11.936 -49.726 1.00 50.16 100 ASN A C 1
ATOM 817 O O . ASN A 1 100 ? 62.364 12.876 -49.101 1.00 50.16 100 ASN A O 1
ATOM 821 N N . HIS A 1 101 ? 62.266 10.735 -49.723 1.00 52.72 101 HIS A N 1
ATOM 822 C CA . HIS A 1 101 ? 61.143 10.457 -48.818 1.00 52.72 101 HIS A CA 1
ATOM 823 C C . HIS A 1 101 ? 61.645 9.755 -47.544 1.00 52.72 101 HIS A C 1
ATOM 825 O O . HIS A 1 101 ? 62.224 8.671 -47.658 1.00 52.72 101 HIS A O 1
ATOM 831 N N . PRO A 1 102 ? 61.460 10.330 -46.338 1.00 55.62 102 PRO A N 1
ATOM 832 C CA . PRO A 1 102 ? 61.824 9.644 -45.103 1.00 55.62 102 PRO A CA 1
ATOM 833 C C . PRO A 1 102 ? 60.960 8.383 -44.924 1.00 55.62 102 PRO A C 1
ATOM 835 O O . PRO A 1 102 ? 59.827 8.341 -45.427 1.00 55.62 102 PRO A O 1
ATOM 838 N N . PRO A 1 103 ? 61.477 7.346 -44.235 1.00 58.91 103 PRO A N 1
ATOM 839 C CA . PRO A 1 103 ? 60.731 6.119 -44.010 1.00 58.91 103 PRO A CA 1
ATOM 840 C C . PRO A 1 103 ? 59.474 6.424 -43.196 1.00 58.91 103 PRO A C 1
ATOM 842 O O . PRO A 1 103 ? 59.506 7.173 -42.220 1.00 58.91 103 PRO A O 1
ATOM 845 N N . PHE A 1 104 ? 58.359 5.833 -43.611 1.00 60.03 104 PHE A N 1
ATOM 846 C CA . PHE A 1 104 ? 57.123 5.846 -42.844 1.00 60.03 104 PHE A CA 1
ATOM 847 C C . PHE A 1 104 ? 57.359 5.054 -41.552 1.00 60.03 104 PHE A C 1
ATOM 849 O O . PHE A 1 104 ? 57.527 3.836 -41.597 1.00 60.03 104 PHE A O 1
ATOM 856 N N . ILE A 1 105 ? 57.427 5.739 -40.410 1.00 55.78 105 ILE A N 1
ATOM 857 C CA . ILE A 1 105 ? 57.449 5.076 -39.105 1.00 55.78 105 ILE A CA 1
ATOM 858 C C . ILE A 1 105 ? 56.015 4.624 -38.834 1.00 55.78 105 ILE A C 1
ATOM 860 O O . ILE A 1 105 ? 55.136 5.447 -38.581 1.00 55.78 105 ILE A O 1
ATOM 864 N N . ALA A 1 106 ? 55.771 3.320 -38.942 1.00 52.22 106 ALA A N 1
ATOM 865 C CA . ALA A 1 106 ? 54.505 2.729 -38.542 1.00 52.22 106 ALA A CA 1
ATOM 866 C C . ALA A 1 106 ? 54.359 2.857 -37.018 1.00 52.22 106 ALA A C 1
ATOM 868 O O . ALA A 1 106 ? 55.172 2.328 -36.262 1.00 52.22 106 ALA A O 1
ATOM 869 N N . MET A 1 107 ? 53.332 3.579 -36.574 1.00 59.22 107 MET A N 1
ATOM 870 C CA . MET A 1 107 ? 52.849 3.499 -35.196 1.00 59.22 107 MET A CA 1
ATOM 871 C C . MET A 1 107 ? 52.342 2.068 -34.934 1.00 59.22 107 MET A C 1
ATOM 873 O O . MET A 1 107 ? 51.678 1.520 -35.821 1.00 59.22 107 MET A O 1
ATOM 877 N N . PRO A 1 108 ? 52.616 1.459 -33.764 1.00 48.41 108 PRO A N 1
ATOM 878 C CA . PRO A 1 108 ? 52.046 0.158 -33.416 1.00 48.41 108 PRO A CA 1
ATOM 879 C C . PRO A 1 108 ? 50.513 0.229 -33.471 1.00 48.41 108 PRO A C 1
ATOM 881 O O . PRO A 1 108 ? 49.919 1.228 -33.052 1.00 48.41 108 PRO A O 1
ATOM 884 N N . SER A 1 109 ? 49.877 -0.792 -34.055 1.00 59.12 109 SER A N 1
ATOM 885 C CA . SER A 1 109 ? 48.424 -0.817 -34.214 1.00 59.12 109 SER A CA 1
ATOM 886 C C . SER A 1 109 ? 47.755 -0.908 -32.840 1.00 59.12 109 SER A C 1
ATOM 888 O O . SER A 1 109 ? 48.218 -1.606 -31.941 1.00 59.12 109 SER A O 1
ATOM 890 N N . GLN A 1 110 ? 46.620 -0.226 -32.674 1.00 56.34 110 GLN A N 1
ATOM 891 C CA . GLN A 1 110 ? 45.763 -0.344 -31.480 1.00 56.34 110 GLN A CA 1
ATOM 892 C C . GLN A 1 110 ? 45.173 -1.758 -31.301 1.00 56.34 110 GLN A C 1
ATOM 894 O O . GLN A 1 110 ? 44.467 -2.024 -30.334 1.00 56.34 110 GLN A O 1
ATOM 899 N N . GLU A 1 111 ? 45.473 -2.664 -32.227 1.00 56.09 111 GLU A N 1
ATOM 900 C CA . GLU A 1 111 ? 45.022 -4.048 -32.266 1.00 56.09 111 GLU A CA 1
ATOM 901 C C . GLU A 1 111 ? 45.597 -4.857 -31.093 1.00 56.09 111 GLU A C 1
ATOM 903 O O . GLU A 1 111 ? 44.858 -5.601 -30.457 1.00 56.09 111 GLU A O 1
ATOM 908 N N . GLU A 1 112 ? 46.864 -4.635 -30.710 1.00 56.47 112 GLU A N 1
ATOM 909 C CA . GLU A 1 112 ? 47.466 -5.289 -29.532 1.00 56.47 112 GLU A CA 1
ATOM 910 C C . GLU A 1 112 ? 46.834 -4.826 -28.209 1.00 56.47 112 GLU A C 1
ATOM 912 O O . GLU A 1 112 ? 46.714 -5.613 -27.270 1.00 56.47 112 GLU A O 1
ATOM 917 N N . ALA A 1 113 ? 46.390 -3.567 -28.128 1.00 57.50 113 ALA A N 1
ATOM 918 C CA . ALA A 1 113 ? 45.711 -3.036 -26.946 1.00 57.50 113 ALA A CA 1
ATOM 919 C C . ALA A 1 113 ? 44.280 -3.582 -26.817 1.00 57.50 113 ALA A C 1
ATOM 921 O O . ALA A 1 113 ? 43.844 -3.901 -25.713 1.00 57.50 113 ALA A O 1
ATOM 922 N N . LEU A 1 114 ? 43.577 -3.737 -27.945 1.00 56.78 114 LEU A N 1
ATOM 923 C CA . LEU A 1 114 ? 42.232 -4.310 -27.989 1.00 56.78 114 LEU A CA 1
ATOM 924 C C . LEU A 1 114 ? 42.247 -5.811 -27.654 1.00 56.78 114 LEU A C 1
ATOM 926 O O . LEU A 1 114 ? 41.428 -6.278 -26.871 1.00 56.78 114 LEU A O 1
ATOM 930 N N . LEU A 1 115 ? 43.220 -6.558 -28.193 1.00 59.72 115 LEU A N 1
ATOM 931 C CA . LEU A 1 115 ? 43.429 -7.978 -27.881 1.00 59.72 115 LEU A CA 1
ATOM 932 C C . LEU A 1 115 ? 43.776 -8.199 -26.405 1.00 59.72 115 LEU A C 1
ATOM 934 O O . LEU A 1 115 ? 43.346 -9.188 -25.814 1.00 59.72 115 LEU A O 1
ATOM 938 N N . LYS A 1 116 ? 44.531 -7.277 -25.799 1.00 60.53 116 LYS A N 1
ATOM 939 C CA . LYS A 1 116 ? 44.846 -7.335 -24.372 1.00 60.53 116 LYS A CA 1
ATOM 940 C C . LYS A 1 116 ? 43.625 -7.027 -23.502 1.00 60.53 116 LYS A C 1
ATOM 942 O O . LYS A 1 116 ? 43.364 -7.787 -22.582 1.00 60.53 116 LYS A O 1
ATOM 947 N N . SER A 1 117 ? 42.821 -6.017 -23.850 1.00 56.56 117 SER A N 1
ATOM 948 C CA . SER A 1 117 ? 41.598 -5.718 -23.089 1.00 56.56 117 SER A CA 1
ATOM 949 C C . SER A 1 117 ? 40.534 -6.812 -23.215 1.00 56.56 117 SER A C 1
ATOM 951 O O . SER A 1 117 ? 39.801 -7.052 -22.264 1.00 56.56 117 SER A O 1
ATOM 953 N N . MET A 1 118 ? 40.438 -7.487 -24.367 1.00 60.75 118 MET A N 1
ATOM 954 C CA . MET A 1 118 ? 39.545 -8.643 -24.530 1.00 60.75 118 MET A CA 1
ATOM 955 C C . MET A 1 118 ? 39.973 -9.815 -23.644 1.00 60.75 118 MET A C 1
ATOM 957 O O . MET A 1 118 ? 39.125 -10.482 -23.062 1.00 60.75 118 MET A O 1
ATOM 961 N N . LYS A 1 119 ? 41.284 -10.037 -23.504 1.00 57.91 119 LYS A N 1
ATOM 962 C CA . LYS A 1 119 ? 41.821 -11.108 -22.664 1.00 57.91 119 LYS A CA 1
ATOM 963 C C . LYS A 1 119 ? 41.634 -10.842 -21.170 1.00 57.91 119 LYS A C 1
ATOM 965 O O . LYS A 1 119 ? 41.312 -11.773 -20.443 1.00 57.91 119 LYS A O 1
ATOM 970 N N . ASP A 1 120 ? 41.786 -9.589 -20.747 1.00 58.06 120 ASP A N 1
ATOM 971 C CA . ASP A 1 120 ? 41.551 -9.184 -19.358 1.00 58.06 120 ASP A CA 1
ATOM 972 C C . ASP A 1 120 ? 40.049 -9.311 -18.990 1.00 58.06 120 ASP A C 1
ATOM 974 O O . ASP A 1 120 ? 39.715 -9.723 -17.883 1.00 58.06 120 ASP A O 1
ATOM 978 N N . ASN A 1 121 ? 39.134 -9.065 -19.941 1.00 64.50 121 ASN A N 1
ATOM 979 C CA . ASN A 1 121 ? 37.683 -9.216 -19.743 1.00 64.50 121 ASN A CA 1
ATOM 980 C C . ASN A 1 121 ? 37.229 -10.687 -19.612 1.00 64.50 121 ASN A C 1
ATOM 982 O O . ASN A 1 121 ? 36.330 -10.984 -18.834 1.00 64.50 121 ASN A O 1
ATOM 986 N N . GLU A 1 122 ? 37.843 -11.617 -20.356 1.00 64.75 122 GLU A N 1
ATOM 987 C CA . GLU A 1 122 ? 37.567 -13.064 -20.232 1.00 64.75 122 GLU A CA 1
ATOM 988 C C . GLU A 1 122 ? 38.098 -13.677 -18.921 1.00 64.75 122 GLU A C 1
ATOM 990 O O . GLU A 1 122 ? 37.670 -14.762 -18.518 1.00 64.75 122 GLU A O 1
ATOM 995 N N . GLU A 1 123 ? 39.081 -13.045 -18.276 1.00 59.88 123 GLU A N 1
ATOM 996 C CA . GLU A 1 123 ? 39.587 -13.466 -16.964 1.00 59.88 123 GLU A CA 1
ATOM 997 C C . GLU A 1 123 ? 38.668 -12.963 -15.842 1.00 59.88 123 GLU A C 1
ATOM 999 O O . GLU A 1 123 ? 38.315 -13.738 -14.956 1.00 59.88 123 GLU A O 1
ATOM 1004 N N . GLU A 1 124 ? 38.180 -11.724 -15.956 1.00 59.88 124 GLU A N 1
ATOM 1005 C CA . GLU A 1 124 ? 37.206 -11.131 -15.035 1.00 59.88 124 GLU A CA 1
ATOM 1006 C C . GLU A 1 124 ? 35.851 -11.875 -15.049 1.00 59.88 124 GLU A C 1
ATOM 1008 O O . GLU A 1 124 ? 35.327 -12.197 -13.986 1.00 59.88 124 GLU A O 1
ATOM 1013 N N . GLU A 1 125 ? 35.310 -12.258 -16.215 1.00 59.00 125 GLU A N 1
ATOM 1014 C CA . GLU A 1 125 ? 34.083 -13.085 -16.284 1.00 59.00 125 GLU A CA 1
ATOM 1015 C C . GLU A 1 125 ? 34.240 -14.443 -15.578 1.00 59.00 125 GLU A C 1
ATOM 1017 O O . GLU A 1 125 ? 33.307 -14.928 -14.938 1.00 59.00 125 GLU A O 1
ATOM 1022 N N . ARG A 1 126 ? 35.438 -15.037 -15.628 1.00 61.69 126 ARG A N 1
ATOM 1023 C CA . ARG A 1 126 ? 35.719 -16.331 -14.992 1.00 61.69 126 ARG A CA 1
ATOM 1024 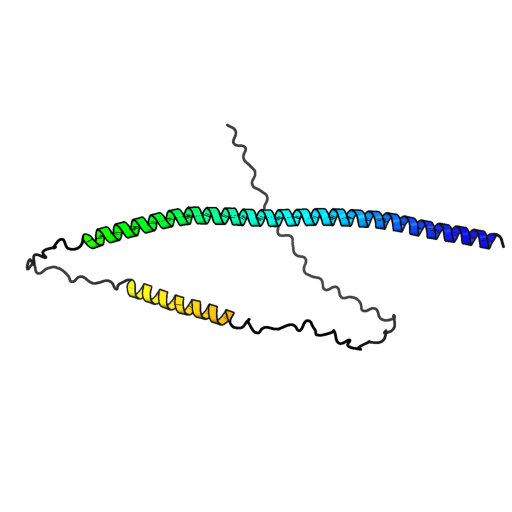C C . ARG A 1 126 ? 35.756 -16.243 -13.466 1.00 61.69 126 ARG A C 1
ATOM 1026 O O . ARG A 1 126 ? 35.337 -17.184 -12.800 1.00 61.69 126 ARG A O 1
ATOM 1033 N N . GLU A 1 127 ? 36.229 -15.121 -12.926 1.00 61.03 127 GLU A N 1
ATOM 1034 C CA . GLU A 1 127 ? 36.242 -14.844 -11.483 1.00 61.03 127 GLU A CA 1
ATOM 1035 C C . GLU A 1 127 ? 34.820 -14.641 -10.924 1.00 61.03 127 GLU A C 1
ATOM 1037 O O . GLU A 1 127 ? 34.543 -15.014 -9.781 1.00 61.03 127 GLU A O 1
ATOM 1042 N N . TYR A 1 128 ? 33.888 -14.100 -11.721 1.00 57.25 128 TYR A N 1
ATOM 1043 C CA . TYR A 1 128 ? 32.475 -13.997 -11.333 1.00 57.25 128 TYR A CA 1
ATOM 1044 C C . TYR A 1 128 ? 31.731 -15.339 -11.412 1.00 57.25 128 TYR A C 1
ATOM 1046 O O . TYR A 1 128 ? 30.870 -15.597 -10.572 1.00 57.25 128 TYR A O 1
ATOM 1054 N N . GLU A 1 129 ? 32.056 -16.206 -12.377 1.00 61.47 129 GLU A N 1
ATOM 1055 C CA . GLU A 1 129 ? 31.458 -17.547 -12.466 1.00 61.47 129 GLU A CA 1
ATOM 1056 C C . GLU A 1 129 ? 31.927 -18.484 -11.340 1.00 61.47 129 GLU A C 1
ATOM 1058 O O . GLU A 1 129 ? 31.123 -19.257 -10.822 1.00 61.47 129 GLU A O 1
ATOM 1063 N N . GLU A 1 130 ? 33.191 -18.394 -10.908 1.00 59.75 130 GLU A N 1
ATOM 1064 C CA . GLU A 1 130 ? 33.710 -19.193 -9.785 1.00 59.75 130 GLU A CA 1
ATOM 1065 C C . GLU A 1 130 ? 33.025 -18.819 -8.457 1.00 59.75 130 GLU A C 1
ATOM 1067 O O . GLU A 1 130 ? 32.645 -19.702 -7.695 1.00 59.75 130 GLU A O 1
ATOM 1072 N N . GLN A 1 131 ? 32.742 -17.529 -8.227 1.00 54.84 131 GLN A N 1
ATOM 1073 C CA . GLN A 1 131 ? 32.017 -17.055 -7.037 1.00 54.84 131 GLN A CA 1
ATOM 1074 C C . GLN A 1 131 ? 30.544 -17.490 -6.976 1.00 54.84 131 GLN A C 1
ATOM 1076 O O . GLN A 1 131 ? 29.970 -17.533 -5.890 1.00 54.84 131 GLN A O 1
ATOM 1081 N N . LEU A 1 132 ? 29.915 -17.801 -8.114 1.00 55.56 132 LEU A N 1
ATOM 1082 C CA . LEU A 1 132 ? 28.521 -18.260 -8.160 1.00 55.56 132 LEU A CA 1
ATOM 1083 C C . LEU A 1 132 ? 28.377 -19.770 -7.939 1.00 55.56 132 LEU A C 1
ATOM 1085 O O . LEU A 1 132 ? 27.269 -20.245 -7.707 1.00 55.56 132 LEU A O 1
ATOM 1089 N N . ASN A 1 133 ? 29.471 -20.528 -8.003 1.00 54.44 133 ASN A N 1
ATOM 1090 C CA . ASN A 1 133 ? 29.431 -21.987 -7.946 1.00 54.44 133 ASN A CA 1
ATOM 1091 C C . ASN A 1 133 ? 29.566 -22.548 -6.513 1.00 54.44 133 ASN A C 1
ATOM 1093 O O . ASN A 1 133 ? 29.397 -23.749 -6.306 1.00 54.44 133 ASN A O 1
ATOM 1097 N N . ASP A 1 134 ? 29.833 -21.685 -5.526 1.00 54.94 134 ASP A N 1
ATOM 1098 C CA . ASP A 1 134 ? 29.995 -22.055 -4.113 1.00 54.94 134 ASP A CA 1
ATOM 1099 C C . ASP A 1 134 ? 28.680 -21.968 -3.304 1.00 54.94 134 ASP A C 1
ATOM 1101 O O . ASP A 1 134 ? 28.632 -22.403 -2.151 1.00 54.94 134 ASP A O 1
ATOM 1105 N N . GLU A 1 135 ? 27.601 -21.419 -3.879 1.00 55.81 135 GLU A N 1
ATOM 1106 C CA . GLU A 1 135 ? 26.308 -21.229 -3.190 1.00 55.81 135 GLU A CA 1
ATOM 1107 C C . GLU A 1 135 ? 25.253 -22.312 -3.492 1.00 55.81 135 GLU A C 1
ATOM 1109 O O . GLU A 1 135 ? 24.190 -22.311 -2.870 1.00 55.81 135 GLU A O 1
ATOM 1114 N N . ASP A 1 136 ? 25.563 -23.293 -4.348 1.00 59.75 136 ASP A N 1
ATOM 1115 C CA . ASP A 1 136 ? 24.634 -24.364 -4.750 1.00 59.75 136 ASP A CA 1
ATOM 1116 C C . ASP A 1 136 ? 24.821 -25.690 -3.974 1.00 59.75 136 ASP A C 1
ATOM 1118 O O . ASP A 1 136 ? 24.443 -26.770 -4.440 1.00 59.75 136 ASP A O 1
ATOM 1122 N N . GLU A 1 137 ? 25.331 -25.648 -2.735 1.00 59.72 137 GLU A N 1
ATOM 1123 C CA . GLU A 1 137 ? 25.075 -26.746 -1.791 1.00 59.72 137 GLU A CA 1
ATOM 1124 C C . GLU A 1 137 ? 23.604 -26.694 -1.348 1.00 59.72 137 GLU A C 1
ATOM 1126 O O . GLU A 1 137 ? 23.244 -26.103 -0.327 1.00 59.72 137 GLU A O 1
ATOM 1131 N N . GLU A 1 138 ? 22.741 -27.328 -2.148 1.00 58.12 138 GLU A N 1
ATOM 1132 C CA . GLU A 1 138 ? 21.328 -27.564 -1.865 1.00 58.12 138 GLU A CA 1
ATOM 1133 C C . GLU A 1 138 ? 21.128 -28.113 -0.437 1.00 58.12 138 GLU A C 1
ATOM 1135 O O . GLU A 1 138 ? 21.196 -29.316 -0.174 1.00 58.12 138 GLU A O 1
ATOM 1140 N N . GLN A 1 139 ? 20.808 -27.235 0.515 1.00 58.75 139 GLN A N 1
ATOM 1141 C CA . GLN A 1 139 ? 20.242 -27.618 1.807 1.00 58.75 139 GLN A CA 1
ATOM 1142 C C . GLN A 1 139 ? 18.788 -28.047 1.575 1.00 58.75 139 GLN A C 1
ATOM 1144 O O . GLN A 1 139 ? 17.840 -27.295 1.811 1.00 58.75 139 GLN A O 1
ATOM 1149 N N . SER A 1 140 ? 18.596 -29.267 1.070 1.00 61.53 140 SER A N 1
ATOM 1150 C CA . SER A 1 140 ? 17.279 -29.883 0.934 1.00 61.53 140 SER A CA 1
ATOM 1151 C C . SER A 1 140 ? 16.640 -30.019 2.321 1.00 61.53 140 SER A C 1
ATOM 1153 O O . SER A 1 140 ? 17.021 -30.882 3.116 1.00 61.53 140 SER A O 1
ATOM 1155 N N . ILE A 1 141 ? 15.675 -29.157 2.639 1.00 63.44 141 ILE A N 1
ATOM 1156 C CA . ILE A 1 141 ? 14.911 -29.251 3.883 1.00 63.44 141 ILE A CA 1
ATOM 1157 C C . ILE A 1 141 ? 13.914 -30.416 3.794 1.00 63.44 141 ILE A C 1
ATOM 1159 O O . ILE A 1 141 ? 12.992 -30.416 2.978 1.00 63.44 141 ILE A O 1
ATOM 1163 N N . ASP A 1 142 ? 14.088 -31.429 4.645 1.00 67.56 142 ASP A N 1
ATOM 1164 C CA . ASP A 1 142 ? 13.129 -32.530 4.767 1.00 67.56 142 ASP A CA 1
ATOM 1165 C C . ASP A 1 142 ? 11.861 -32.042 5.483 1.00 67.56 142 ASP A C 1
ATOM 1167 O O . ASP A 1 142 ? 11.777 -31.974 6.710 1.00 67.56 142 ASP A O 1
ATOM 1171 N N . ILE A 1 143 ? 10.849 -31.709 4.688 1.00 62.62 143 ILE A N 1
ATOM 1172 C CA . ILE A 1 143 ? 9.501 -31.318 5.121 1.00 62.62 143 ILE A CA 1
ATOM 1173 C C . ILE A 1 143 ? 8.743 -32.419 5.890 1.00 62.62 143 ILE A C 1
ATOM 1175 O O . ILE A 1 143 ? 7.686 -32.134 6.453 1.00 62.62 143 ILE A O 1
ATOM 1179 N N . ASN A 1 144 ? 9.264 -33.650 5.968 1.00 64.50 144 ASN A N 1
ATOM 1180 C CA . ASN A 1 144 ? 8.709 -34.719 6.806 1.00 64.50 144 ASN A CA 1
ATOM 1181 C C . ASN A 1 144 ? 9.432 -34.877 8.151 1.00 64.50 144 ASN A C 1
ATOM 1183 O O . ASN A 1 144 ? 9.032 -35.721 8.964 1.00 64.50 144 ASN A O 1
ATOM 1187 N N . ALA A 1 145 ? 10.459 -34.067 8.429 1.00 61.00 145 ALA A N 1
ATOM 1188 C CA . ALA A 1 145 ? 11.100 -34.036 9.733 1.00 61.00 145 ALA A CA 1
ATOM 1189 C C . ALA A 1 145 ? 10.123 -33.466 10.776 1.00 61.00 145 ALA A C 1
ATOM 1191 O O . ALA A 1 145 ? 10.029 -32.263 11.015 1.00 61.00 145 ALA A O 1
ATOM 1192 N N . SER A 1 146 ? 9.369 -34.364 11.412 1.00 62.31 146 SER A N 1
ATOM 1193 C CA . SER A 1 146 ? 8.577 -34.050 12.599 1.00 62.31 146 SER A CA 1
ATOM 1194 C C . SER A 1 146 ? 9.485 -33.397 13.644 1.00 62.31 146 SER A C 1
ATOM 1196 O O . SER A 1 146 ? 10.566 -33.937 13.908 1.00 62.31 146 SER A O 1
ATOM 1198 N N . PRO A 1 147 ? 9.075 -32.288 14.286 1.00 51.16 147 PRO A N 1
ATOM 1199 C CA . PRO A 1 147 ? 9.843 -31.714 15.377 1.00 51.16 147 PRO A CA 1
ATOM 1200 C C . PRO A 1 147 ? 10.038 -32.784 16.452 1.00 51.16 147 PRO A C 1
ATOM 1202 O O . PRO A 1 147 ? 9.080 -33.196 17.112 1.00 51.16 147 PRO A O 1
ATOM 1205 N N . LYS A 1 148 ? 11.271 -33.272 16.632 1.00 58.47 148 LYS A N 1
ATOM 1206 C CA . LYS A 1 148 ? 11.589 -34.050 17.825 1.00 58.47 148 LYS A CA 1
ATOM 1207 C C . LYS A 1 148 ? 11.391 -33.102 18.995 1.00 58.47 148 LYS A C 1
ATOM 1209 O O . LYS A 1 148 ? 12.141 -32.142 19.153 1.00 58.47 148 LYS A O 1
ATOM 1214 N N . GLN A 1 149 ? 10.354 -33.356 19.786 1.00 49.62 149 GLN A N 1
ATOM 1215 C CA . GLN A 1 149 ? 10.198 -32.733 21.087 1.00 49.62 149 GLN A CA 1
ATOM 1216 C C . GLN A 1 149 ? 11.429 -33.105 21.918 1.00 49.62 149 GLN A C 1
ATOM 1218 O O . GLN A 1 149 ? 11.539 -34.225 22.414 1.00 49.62 149 GLN A O 1
ATOM 1223 N N . SER A 1 150 ? 12.390 -32.186 22.017 1.00 47.38 150 SER A N 1
ATOM 1224 C CA . SER A 1 150 ? 13.401 -32.241 23.066 1.00 47.38 150 SER A CA 1
ATOM 1225 C C . SER A 1 150 ? 12.659 -31.984 24.377 1.00 47.38 150 SER A C 1
ATOM 1227 O O . SER A 1 150 ? 12.070 -30.927 24.608 1.00 47.38 150 SER A O 1
ATOM 1229 N N . MET A 1 151 ? 12.611 -33.031 25.196 1.00 56.91 151 MET A N 1
ATOM 1230 C CA . MET A 1 151 ? 12.239 -32.964 26.600 1.00 56.91 151 MET A CA 1
ATOM 1231 C C . MET A 1 151 ? 13.407 -32.351 27.366 1.00 56.91 151 MET A C 1
ATOM 1233 O O . MET A 1 151 ? 14.152 -33.064 28.023 1.00 56.91 151 MET A O 1
ATOM 1237 N N . ASP A 1 152 ? 13.550 -31.033 27.284 1.00 46.91 152 ASP A N 1
ATOM 1238 C CA . ASP A 1 152 ? 14.423 -30.273 28.173 1.00 46.91 152 ASP A CA 1
ATOM 1239 C C . ASP A 1 152 ? 13.598 -29.188 28.863 1.00 46.91 152 ASP A C 1
ATOM 1241 O O . ASP A 1 152 ? 13.546 -28.023 28.477 1.00 46.91 152 ASP A O 1
ATOM 1245 N N . THR A 1 153 ? 12.899 -29.603 29.916 1.00 52.97 153 THR A N 1
ATOM 1246 C CA . THR A 1 153 ? 12.374 -28.701 30.939 1.00 52.97 153 THR A CA 1
ATOM 1247 C C . THR A 1 153 ? 13.510 -28.276 31.873 1.00 52.97 153 THR A C 1
ATOM 1249 O O . THR A 1 153 ? 14.013 -29.127 32.612 1.00 52.97 153 THR A O 1
ATOM 1252 N N . PRO A 1 154 ? 13.863 -26.985 31.990 1.00 45.41 154 PRO A N 1
ATOM 1253 C CA . PRO A 1 154 ? 14.401 -26.484 33.238 1.00 45.41 154 PRO A CA 1
ATOM 1254 C C . PRO A 1 154 ? 13.226 -26.196 34.181 1.00 45.41 154 PRO A C 1
ATOM 1256 O O . PRO A 1 154 ? 12.323 -25.416 33.879 1.00 45.41 154 PRO A O 1
ATOM 1259 N N . SER A 1 155 ? 13.227 -26.875 35.326 1.00 47.00 155 SER A N 1
ATOM 1260 C CA . SER A 1 155 ? 12.241 -26.714 36.400 1.00 47.00 155 SER A CA 1
ATOM 1261 C C . SER A 1 155 ? 12.130 -25.244 36.873 1.00 47.00 155 SER A C 1
ATOM 1263 O O . SER A 1 155 ? 13.137 -24.527 36.843 1.00 47.00 155 SER A O 1
ATOM 1265 N N . PRO A 1 156 ? 10.955 -24.769 37.339 1.00 45.88 156 PRO A N 1
ATOM 1266 C CA . PRO A 1 156 ? 10.733 -23.367 37.700 1.00 45.88 156 PRO A CA 1
ATOM 1267 C C . PRO A 1 156 ? 11.610 -22.938 38.884 1.00 45.88 156 PRO A C 1
ATOM 1269 O O . PRO A 1 156 ? 11.462 -23.433 40.002 1.00 45.88 156 PRO A O 1
ATOM 1272 N N . ARG A 1 157 ? 1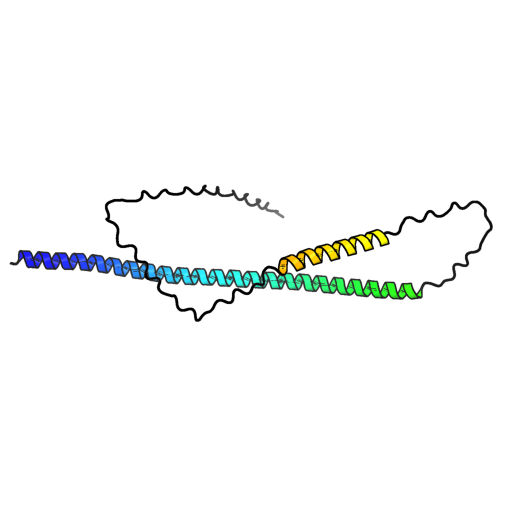2.536 -22.004 38.649 1.00 49.72 157 ARG A N 1
ATOM 1273 C CA . ARG A 1 157 ? 13.397 -21.427 39.690 1.00 49.72 157 ARG A CA 1
ATOM 1274 C C . ARG A 1 157 ? 12.659 -20.273 40.390 1.00 49.72 157 ARG A C 1
ATOM 1276 O O . ARG A 1 157 ? 12.135 -19.384 39.733 1.00 49.72 157 ARG A O 1
ATOM 1283 N N . ASP A 1 158 ? 12.619 -20.361 41.720 1.00 48.19 158 ASP A N 1
ATOM 1284 C CA . ASP A 1 158 ? 12.100 -19.444 42.756 1.00 48.19 158 ASP A CA 1
ATOM 1285 C C . ASP A 1 158 ? 11.938 -17.945 42.350 1.00 48.19 158 ASP A C 1
ATOM 1287 O O . ASP A 1 158 ? 12.910 -17.345 41.883 1.00 48.19 158 ASP A O 1
ATOM 1291 N N . PRO A 1 159 ? 10.782 -17.279 42.597 1.00 49.41 159 PRO A N 1
ATOM 1292 C CA . PRO A 1 159 ? 10.518 -15.875 42.218 1.00 49.41 159 PRO A CA 1
ATOM 1293 C C . PRO A 1 159 ? 11.374 -14.791 42.900 1.00 49.41 159 PRO A C 1
ATOM 1295 O O . PRO A 1 159 ? 11.084 -13.604 42.753 1.00 49.41 159 PRO A O 1
ATOM 1298 N N . ARG A 1 160 ? 12.392 -15.144 43.693 1.00 53.91 160 ARG A N 1
ATOM 1299 C CA . ARG A 1 160 ? 13.133 -14.184 44.533 1.00 53.91 160 ARG A CA 1
ATOM 1300 C C . ARG A 1 160 ? 14.368 -13.543 43.905 1.00 53.91 160 ARG A C 1
ATOM 1302 O O . ARG A 1 160 ? 14.995 -12.711 44.555 1.00 53.91 160 ARG A O 1
ATOM 1309 N N . PHE A 1 161 ? 14.693 -13.853 42.655 1.00 46.38 161 PHE A N 1
ATOM 1310 C CA . PHE A 1 161 ? 15.780 -13.183 41.943 1.00 46.38 161 PHE A CA 1
ATOM 1311 C C . PHE A 1 161 ? 15.285 -12.602 40.622 1.00 46.38 161 PHE A C 1
ATOM 1313 O O . PHE A 1 161 ? 15.242 -13.286 39.606 1.00 46.38 161 PHE A O 1
ATOM 1320 N N . SER A 1 162 ? 14.943 -11.314 40.634 1.00 49.38 162 SER A N 1
ATOM 1321 C CA . SER A 1 162 ? 14.798 -10.526 39.410 1.00 49.38 162 SER A CA 1
ATOM 1322 C C . SER A 1 162 ? 16.167 -10.385 38.733 1.00 49.38 162 SER A C 1
ATOM 1324 O O . SER A 1 162 ? 17.062 -9.777 39.331 1.00 49.38 162 SER A O 1
ATOM 1326 N N . PRO A 1 163 ? 16.367 -10.847 37.486 1.00 45.25 163 PRO A N 1
ATOM 1327 C CA . PRO A 1 163 ? 17.473 -10.360 36.686 1.00 45.25 163 PRO A CA 1
ATOM 1328 C C . PRO A 1 163 ? 17.109 -8.933 36.282 1.00 45.25 163 PRO A C 1
ATOM 1330 O O . PRO A 1 163 ? 16.137 -8.689 35.571 1.00 45.25 163 PRO A O 1
ATOM 1333 N N . ARG A 1 164 ? 17.867 -7.967 36.791 1.00 47.00 164 ARG A N 1
ATOM 1334 C CA . ARG A 1 164 ? 17.833 -6.582 36.330 1.00 47.00 164 ARG A CA 1
ATOM 1335 C C . ARG A 1 164 ? 18.143 -6.585 34.833 1.00 47.00 164 ARG A C 1
ATOM 1337 O O . ARG A 1 164 ? 19.297 -6.774 34.463 1.00 47.00 164 ARG A O 1
ATOM 1344 N N . SER A 1 165 ? 17.124 -6.403 33.993 1.00 48.72 165 SER A N 1
ATOM 1345 C CA . SER A 1 165 ? 17.284 -6.229 32.550 1.00 48.72 165 SER A CA 1
ATOM 1346 C C . SER A 1 165 ? 18.269 -5.092 32.301 1.00 48.72 165 SER A C 1
ATOM 1348 O O . SER A 1 165 ? 17.971 -3.925 32.564 1.00 48.72 165 SER A O 1
ATOM 1350 N N . GLN A 1 166 ? 19.469 -5.427 31.833 1.00 46.94 166 GLN A N 1
ATOM 1351 C CA . GLN A 1 166 ? 20.342 -4.448 31.213 1.00 46.94 166 GLN A CA 1
ATOM 1352 C C . GLN A 1 166 ? 19.719 -4.118 29.861 1.00 46.94 166 GLN A C 1
ATOM 1354 O O . GLN A 1 166 ? 19.759 -4.913 28.928 1.00 46.94 166 GLN A O 1
ATOM 1359 N N . ALA A 1 167 ? 19.077 -2.955 29.792 1.00 38.97 167 ALA A N 1
ATOM 1360 C CA . ALA A 1 167 ? 18.738 -2.327 28.533 1.00 38.97 167 ALA A CA 1
ATOM 1361 C C . ALA A 1 167 ? 20.054 -2.035 27.803 1.00 38.97 167 ALA A C 1
ATOM 1363 O O . ALA A 1 167 ? 20.799 -1.134 28.187 1.00 38.97 167 ALA A O 1
ATOM 1364 N N . SER A 1 168 ? 20.358 -2.821 26.775 1.00 50.12 168 SER A N 1
ATOM 1365 C CA . SER A 1 168 ? 21.336 -2.449 25.764 1.00 50.12 168 SER A CA 1
ATOM 1366 C C . SER A 1 168 ? 20.805 -1.198 25.065 1.00 50.12 168 SER A C 1
ATOM 1368 O O . SER A 1 168 ? 19.864 -1.261 24.272 1.00 50.12 168 SER A O 1
ATOM 1370 N N . THR A 1 169 ? 21.353 -0.043 25.426 1.00 48.97 169 THR A N 1
ATOM 1371 C CA . THR A 1 169 ? 21.080 1.243 24.788 1.00 48.97 169 THR A CA 1
ATOM 1372 C C . THR A 1 169 ? 21.593 1.193 23.353 1.00 48.97 169 THR A C 1
ATOM 1374 O O . THR A 1 169 ? 22.789 1.350 23.112 1.00 48.97 169 THR A O 1
ATOM 1377 N N . LEU A 1 170 ? 20.692 0.943 22.403 1.00 54.12 170 LEU A N 1
ATOM 1378 C CA . LEU A 1 170 ? 20.959 1.162 20.985 1.00 54.12 170 LEU A CA 1
ATOM 1379 C C . LEU A 1 170 ? 21.312 2.647 20.773 1.00 54.12 170 LEU A C 1
ATOM 1381 O O . LEU A 1 170 ? 20.624 3.506 21.338 1.00 54.12 170 LEU A O 1
ATOM 1385 N N . PRO A 1 171 ? 22.350 2.986 19.987 1.00 55.00 171 PRO A N 1
ATOM 1386 C CA . PRO A 1 171 ? 22.595 4.371 19.617 1.00 55.00 171 PRO A CA 1
ATOM 1387 C C . PRO A 1 171 ? 21.394 4.897 18.820 1.00 55.00 171 PRO A C 1
ATOM 1389 O O . PRO A 1 171 ? 20.929 4.285 17.860 1.00 55.00 171 PRO A O 1
ATOM 1392 N N . ARG A 1 172 ? 20.859 6.030 19.276 1.00 57.75 172 ARG A N 1
ATOM 1393 C CA . ARG A 1 172 ? 19.756 6.758 18.651 1.00 57.75 172 ARG A CA 1
ATOM 1394 C C . ARG A 1 172 ? 20.206 7.204 17.257 1.00 57.75 172 ARG A C 1
ATOM 1396 O O . ARG A 1 172 ? 21.083 8.053 17.158 1.00 57.75 172 ARG A O 1
ATOM 1403 N N . LEU A 1 173 ? 19.616 6.639 16.204 1.00 57.31 173 LEU A N 1
ATOM 1404 C CA . LEU A 1 173 ? 19.751 7.160 14.843 1.00 57.31 173 LEU A CA 1
ATOM 1405 C C . LEU A 1 173 ? 19.237 8.605 14.835 1.00 57.31 173 LEU A C 1
ATOM 1407 O O . LEU A 1 173 ? 18.046 8.851 15.043 1.00 57.31 173 LEU A O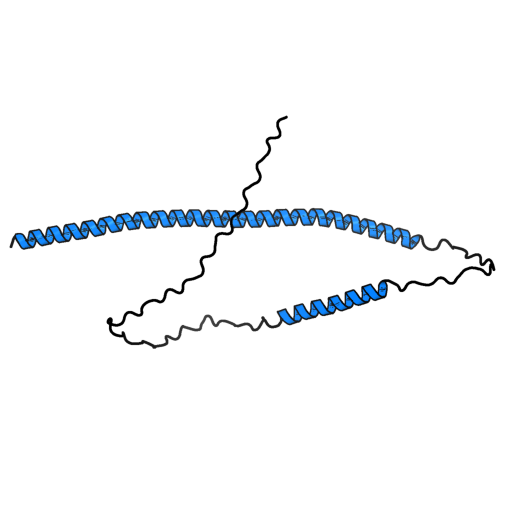 1
ATOM 1411 N N . GLU A 1 174 ? 20.144 9.563 14.665 1.00 63.34 174 GLU A N 1
ATOM 1412 C CA . GLU A 1 174 ? 19.779 10.946 14.383 1.00 63.34 174 GLU A CA 1
ATOM 1413 C C . GLU A 1 174 ? 19.042 10.981 13.041 1.00 63.34 174 GLU A C 1
ATOM 1415 O O . GLU A 1 174 ? 19.479 10.393 12.050 1.00 63.34 174 GLU A O 1
ATOM 1420 N N . ALA A 1 175 ? 17.875 11.623 13.020 1.00 55.41 175 ALA A N 1
ATOM 1421 C CA . ALA A 1 175 ? 17.110 11.808 11.801 1.00 55.41 175 ALA A CA 1
ATOM 1422 C C . ALA A 1 175 ? 17.949 12.641 10.822 1.00 55.41 175 ALA A C 1
ATOM 1424 O O . ALA A 1 175 ? 18.216 13.813 11.083 1.00 55.41 175 ALA A O 1
ATOM 1425 N N . MET A 1 176 ? 18.357 12.045 9.698 1.00 53.41 176 MET A N 1
ATOM 1426 C CA . MET A 1 176 ? 18.960 12.790 8.597 1.00 53.41 176 MET A CA 1
ATOM 1427 C C . MET A 1 176 ? 17.950 13.843 8.133 1.00 53.41 176 MET A C 1
ATOM 1429 O O . MET A 1 176 ? 16.869 13.529 7.630 1.00 53.41 176 MET A O 1
ATOM 1433 N N . GLN A 1 177 ? 18.291 15.103 8.381 1.00 59.66 177 GLN A N 1
ATOM 1434 C CA . GLN A 1 177 ? 17.499 16.265 8.023 1.00 59.66 177 GLN A CA 1
ATOM 1435 C C . GLN A 1 177 ? 17.340 16.295 6.496 1.00 59.66 177 GLN A C 1
ATOM 1437 O O . GLN A 1 177 ? 18.321 16.427 5.766 1.00 59.66 177 GLN A O 1
ATOM 1442 N N . ARG A 1 178 ? 16.108 16.124 5.998 1.00 54.22 178 ARG A N 1
ATOM 1443 C CA . ARG A 1 178 ? 15.808 16.320 4.573 1.00 54.22 178 ARG A CA 1
ATOM 1444 C C . ARG A 1 178 ? 16.050 17.794 4.218 1.00 54.22 178 ARG A C 1
ATOM 1446 O O . ARG A 1 178 ? 15.550 18.649 4.951 1.00 54.22 178 ARG A O 1
ATOM 1453 N N . PRO A 1 179 ? 16.762 18.115 3.123 1.00 61.34 179 PRO A N 1
ATOM 1454 C CA . PRO A 1 179 ? 16.788 19.480 2.618 1.00 61.34 179 PRO A CA 1
ATOM 1455 C C . PRO A 1 179 ? 15.378 19.907 2.183 1.00 61.34 179 PRO A C 1
ATOM 1457 O O . PRO A 1 179 ? 14.600 19.098 1.671 1.00 61.34 179 PRO A O 1
ATOM 1460 N N . SER A 1 180 ? 15.044 21.173 2.439 1.00 62.00 180 SER A N 1
ATOM 1461 C CA . SER A 1 180 ? 13.771 21.790 2.056 1.00 62.00 180 SER A CA 1
ATOM 1462 C C . SER A 1 180 ? 13.576 21.775 0.532 1.00 62.00 180 SER A C 1
ATOM 1464 O O . SER A 1 180 ? 14.563 21.896 -0.199 1.00 62.00 180 SER A O 1
ATOM 1466 N N . PRO A 1 181 ? 12.330 21.658 0.034 1.00 62.53 181 PRO A N 1
ATOM 1467 C CA . PRO A 1 181 ? 12.052 21.764 -1.395 1.00 62.53 181 PRO A CA 1
ATOM 1468 C C . PRO A 1 181 ? 12.379 23.180 -1.908 1.00 62.53 181 PRO A C 1
ATOM 1470 O O . PRO A 1 181 ? 12.210 24.145 -1.156 1.00 62.53 181 PRO A O 1
ATOM 1473 N N . PRO A 1 182 ? 12.849 23.322 -3.161 1.00 55.25 182 PRO A N 1
ATOM 1474 C CA . PRO A 1 182 ? 13.076 24.630 -3.759 1.00 55.25 182 PRO A CA 1
ATOM 1475 C C . PRO A 1 182 ? 11.737 25.352 -3.945 1.00 55.25 182 PRO A C 1
ATOM 1477 O O . PRO A 1 182 ? 10.745 24.750 -4.350 1.00 55.25 182 PRO A O 1
ATOM 1480 N N . THR A 1 183 ? 11.718 26.639 -3.612 1.00 56.66 183 THR A N 1
ATOM 1481 C CA . THR A 1 183 ? 10.608 27.557 -3.876 1.00 56.66 183 THR A CA 1
ATOM 1482 C C . THR A 1 183 ? 10.374 27.668 -5.378 1.00 56.66 183 THR A C 1
ATOM 1484 O O . THR A 1 183 ? 11.296 27.993 -6.122 1.00 56.66 183 THR A O 1
ATOM 1487 N N . GLU A 1 184 ? 9.145 27.391 -5.806 1.00 59.94 184 GLU A N 1
ATOM 1488 C CA . GLU A 1 184 ? 8.666 27.696 -7.151 1.00 59.94 184 GLU A CA 1
ATOM 1489 C C . GLU A 1 184 ? 8.649 29.222 -7.308 1.00 59.94 184 GLU A C 1
ATOM 1491 O O . GLU A 1 184 ? 7.964 29.924 -6.564 1.00 59.94 184 GLU A O 1
ATOM 1496 N N . GLU A 1 185 ? 9.458 29.743 -8.228 1.00 61.62 185 GLU A N 1
ATOM 1497 C CA . GLU A 1 185 ? 9.334 31.123 -8.683 1.00 61.62 185 GLU A CA 1
ATOM 1498 C C . GLU A 1 185 ? 8.140 31.175 -9.645 1.00 61.62 185 GLU A C 1
ATOM 1500 O O . GLU A 1 185 ? 8.127 30.500 -10.676 1.00 61.62 185 GLU A O 1
ATOM 1505 N N . GLU A 1 186 ? 7.101 31.919 -9.261 1.00 53.78 186 GLU A N 1
ATOM 1506 C CA . GLU A 1 186 ? 5.944 32.213 -10.106 1.00 53.78 186 GLU A CA 1
ATOM 1507 C C . GLU A 1 186 ? 6.392 33.067 -11.299 1.00 53.78 186 GLU A C 1
ATOM 1509 O O . GLU A 1 186 ? 6.530 34.289 -11.207 1.00 53.78 186 GLU A O 1
ATOM 1514 N N . ASP A 1 187 ? 6.612 32.408 -12.434 1.00 59.09 187 ASP A N 1
ATOM 1515 C CA . ASP A 1 187 ? 6.841 33.054 -13.721 1.00 59.09 187 ASP A CA 1
ATOM 1516 C C . ASP A 1 187 ? 5.525 33.715 -14.164 1.00 59.09 187 ASP A C 1
ATOM 1518 O O . ASP A 1 187 ? 4.572 33.071 -14.615 1.00 59.09 187 ASP A O 1
ATOM 1522 N N . THR A 1 188 ? 5.428 35.020 -13.916 1.00 52.62 188 THR A N 1
ATOM 1523 C CA . THR A 1 188 ? 4.261 35.829 -14.260 1.00 52.62 188 THR A CA 1
ATOM 1524 C C . THR A 1 188 ? 4.509 36.463 -15.629 1.00 52.62 188 THR A C 1
ATOM 1526 O O . THR A 1 188 ? 5.315 37.380 -15.721 1.00 52.62 188 THR A O 1
ATOM 1529 N N . TRP A 1 189 ? 3.823 35.920 -16.644 1.00 52.19 189 TRP A N 1
ATOM 1530 C CA . TRP A 1 189 ? 3.483 36.448 -17.985 1.00 52.19 189 TRP A CA 1
ATOM 1531 C C . TRP A 1 189 ? 4.311 37.589 -18.597 1.00 52.19 189 TRP A C 1
ATOM 1533 O O . TRP A 1 189 ? 4.217 38.736 -18.106 1.00 52.19 189 TRP A O 1
#

Organism: NCBI:txid1685480

Mean predicted aligned error: 22.73 Å